Protein AF-A0A7G2D5G5-F1 (afdb_monomer)

Nearest PDB structures (foldseek):
  4v3g-assembly1_A  TM=3.294E-01  e=1.833E+00  Klebsiella oxytoca
  4rl9-assembly2_B  TM=2.249E-01  e=5.324E-01  Acinetobacter baumannii
  4v3h-assembly2_B  TM=3.187E-01  e=4.106E+00  Klebsiella oxytoca
  3aeh-assembly2_B  TM=2.238E-01  e=9.705E+00  Escherichia coli

Radius of gyration: 23.01 Å; Cα contacts (8 Å, |Δi|>4): 431; chains: 1; bounding box: 62×35×81 Å

pLDDT: mean 90.01, std 12.61, range [45.53, 98.5]

Mean predicted aligned error: 8.38 Å

Organism: NCBI:txid2016373

Sequence (210 aa):
MRKTAVAAAVAVLVVLAVWAVVNATLGGPSAEDVLDAIGGQSSFCWRAELTDNLTKEEIFACVNYNNGSAFWKVTSGNGTSLTRAFPGEDFYDLNWDLALHSKGVEWNVMNFASWVLKEGTAEGIEKVGRDEYEIRVVLRGTDSYAVGTLENGSRVEERHEIIAFLRVDGEGKLKGGHFTWRREMHYTDWSRDEVMEIRGSFEMLGPWNN

Secondary structure (DSSP, 8-state):
-HHHHHHHHHHHHHHHHHHHHHHHHS-PPPHHHHHHHHHT-SEEEEEEEEE-SS-EEEEEEEEETTTTEEEEEEEETTEEEEEEE-TTSTTHHHHHHHHHH--STTT-HHHHHHHHHHHSEEEEEEE-SSSEEEEEEEEEEEEEEEEE-SSSEEEEEEEEEEEEEEEEETT--EEEEEEEEEEEEEETTTTEEEEEEEEEEEEEEE----

Foldseek 3Di:
DVVVVVVVVVVVVVVVVVVVVVVVVPDFDDLVLLLVLLVPDQKFWKWKWKDKPPWIKIKTKIAGNVQLWIWIWIDIDPDIDIDIAHPPDPCNVVLSCLLVAPLDVNNHVSNVSNVQSVQWDFPDWADPDPFKIKTWTKHWDWDWDKDDDPVDIWIKIKIKIKIKIFIAGRSSHTAKTKMKIWIWIQTDVVRDIDIMIMIMIMGIPTGDDD

Solvent-accessible surface area (backbone atoms only — not comparable to full-atom values): 11014 Å² total; per-residue (Å²): 117,72,70,61,55,53,52,52,54,51,50,51,51,51,52,52,52,50,49,53,51,51,57,68,65,63,63,72,53,49,75,62,42,27,47,53,39,53,73,70,60,53,39,33,25,36,39,36,43,40,36,45,95,86,51,54,38,40,36,41,36,37,41,29,66,86,76,58,32,37,40,37,38,42,36,41,89,97,46,74,50,80,51,57,12,46,85,93,45,85,62,21,70,62,45,41,47,37,52,74,68,32,65,43,63,90,56,20,52,63,45,23,53,45,48,43,65,71,74,22,47,76,79,48,75,45,79,77,51,99,58,30,32,35,36,35,28,43,30,75,51,74,50,76,52,75,47,73,49,95,92,63,46,28,47,32,45,33,41,35,40,35,46,37,37,42,28,20,32,70,72,13,41,74,46,30,34,38,36,40,40,38,37,40,35,39,27,66,71,70,73,42,78,48,77,47,51,39,39,38,36,38,38,52,75,46,67,58,86,127

Structure (mmCIF, N/CA/C/O backbone):
data_AF-A0A7G2D5G5-F1
#
_entry.id   AF-A0A7G2D5G5-F1
#
loop_
_atom_site.group_PDB
_atom_site.id
_atom_site.type_symbol
_atom_site.label_atom_id
_atom_site.label_alt_id
_atom_site.label_comp_id
_atom_site.label_asym_id
_atom_site.label_entity_id
_atom_site.label_seq_id
_atom_site.pdbx_PDB_ins_code
_atom_site.Cartn_x
_atom_site.Cartn_y
_atom_site.Cartn_z
_atom_site.occupancy
_atom_site.B_iso_or_equiv
_atom_site.auth_seq_id
_atom_site.auth_comp_id
_atom_site.auth_asym_id
_atom_site.auth_atom_id
_atom_site.pdbx_PDB_model_num
ATOM 1 N N . MET A 1 1 ? -33.644 0.053 56.694 1.00 56.25 1 MET A N 1
ATOM 2 C CA . MET A 1 1 ? -33.089 1.034 55.732 1.00 56.25 1 MET A CA 1
ATOM 3 C C . MET A 1 1 ? -31.641 0.759 55.299 1.00 56.25 1 MET A C 1
ATOM 5 O O . MET A 1 1 ? -31.343 0.984 54.140 1.00 56.25 1 MET A O 1
ATOM 9 N N . ARG A 1 2 ? -30.737 0.223 56.141 1.00 55.50 2 ARG A N 1
ATOM 10 C CA . ARG A 1 2 ? -29.347 -0.089 55.715 1.00 55.50 2 ARG A CA 1
ATOM 11 C C . ARG A 1 2 ? -29.216 -1.198 54.654 1.00 55.50 2 ARG A C 1
ATOM 13 O O . ARG A 1 2 ? -28.395 -1.074 53.759 1.00 55.50 2 ARG A O 1
ATOM 20 N N . LYS A 1 3 ? -30.024 -2.263 54.724 1.00 55.62 3 LYS A N 1
ATOM 21 C CA . LYS A 1 3 ? -29.917 -3.418 53.805 1.00 55.62 3 LYS A CA 1
ATOM 22 C C . LYS A 1 3 ? -30.336 -3.099 52.360 1.00 55.62 3 LYS A C 1
ATOM 24 O O . LYS A 1 3 ? -29.758 -3.641 51.429 1.00 55.62 3 LYS A O 1
ATOM 29 N N . THR A 1 4 ? -31.294 -2.190 52.176 1.00 55.25 4 THR A N 1
ATOM 30 C CA . THR A 1 4 ? -31.776 -1.759 50.852 1.00 55.25 4 THR A CA 1
ATOM 31 C C . THR A 1 4 ? -30.778 -0.845 50.140 1.00 55.25 4 THR A C 1
ATOM 33 O O . THR A 1 4 ? -30.593 -0.971 48.936 1.00 55.25 4 THR A O 1
ATOM 36 N N . ALA A 1 5 ? -30.075 0.018 50.881 1.00 59.00 5 ALA A N 1
ATOM 37 C CA . ALA A 1 5 ? -29.029 0.877 50.324 1.00 59.00 5 ALA A CA 1
ATOM 38 C C . ALA A 1 5 ? -27.804 0.076 49.841 1.00 59.00 5 ALA A C 1
ATOM 40 O O . ALA A 1 5 ? -27.250 0.373 48.787 1.00 59.00 5 ALA A O 1
ATOM 41 N N . VAL A 1 6 ? -27.418 -0.975 50.575 1.00 64.00 6 VAL A N 1
ATOM 42 C CA . VAL A 1 6 ? -26.308 -1.862 50.182 1.00 64.00 6 VAL A CA 1
ATOM 43 C C . VAL A 1 6 ? -26.660 -2.656 48.921 1.00 64.00 6 VAL A C 1
ATOM 45 O O . VAL A 1 6 ? -25.843 -2.742 48.013 1.00 64.00 6 VAL A O 1
ATOM 48 N N . ALA A 1 7 ? -27.889 -3.171 48.817 1.00 64.38 7 ALA A N 1
ATOM 49 C CA . ALA A 1 7 ? -28.340 -3.883 47.621 1.00 64.38 7 ALA A CA 1
ATOM 50 C C . ALA A 1 7 ? -28.355 -2.984 46.369 1.00 64.38 7 ALA A C 1
ATOM 52 O O . ALA A 1 7 ? -27.926 -3.414 45.301 1.00 64.38 7 ALA A O 1
ATOM 53 N N . ALA A 1 8 ? -28.783 -1.724 46.507 1.00 64.94 8 ALA A N 1
ATOM 54 C CA . ALA A 1 8 ? -28.781 -0.762 45.406 1.00 64.94 8 ALA A CA 1
ATOM 55 C C . ALA A 1 8 ? -27.355 -0.399 44.952 1.00 64.94 8 ALA A C 1
ATOM 57 O O . ALA A 1 8 ? -27.085 -0.355 43.756 1.00 64.94 8 ALA A O 1
ATOM 58 N N . ALA A 1 9 ? -26.424 -0.203 45.891 1.00 65.50 9 ALA A N 1
ATOM 59 C CA . ALA A 1 9 ? -25.026 0.087 45.568 1.00 65.50 9 ALA A CA 1
ATOM 60 C C . ALA A 1 9 ? -24.332 -1.087 44.856 1.00 65.50 9 ALA A C 1
ATOM 62 O O . ALA A 1 9 ? -23.595 -0.875 43.896 1.00 65.50 9 ALA A O 1
ATOM 63 N N . VAL A 1 10 ? -24.605 -2.325 45.285 1.00 69.94 10 VAL A N 1
ATOM 64 C CA . VAL A 1 10 ? -24.086 -3.535 44.628 1.00 69.94 10 VAL A CA 1
ATOM 65 C C . VAL A 1 10 ? -24.670 -3.686 43.224 1.00 69.94 10 VAL A C 1
ATOM 67 O O . VAL A 1 10 ? -23.924 -3.970 42.294 1.00 69.94 10 VAL A O 1
ATOM 70 N N . ALA A 1 11 ? -25.968 -3.431 43.037 1.00 70.12 11 ALA A N 1
ATOM 71 C CA . AL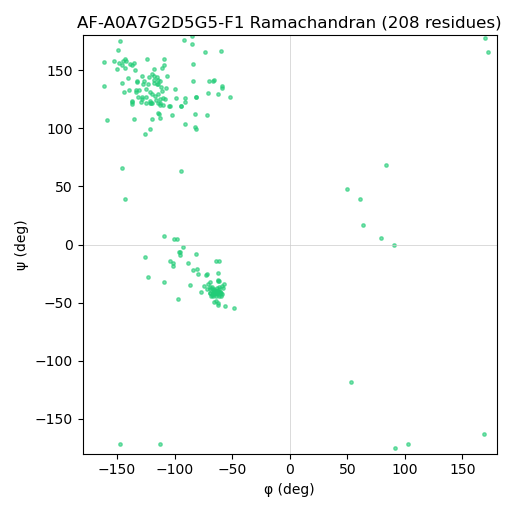A A 1 11 ? -26.590 -3.476 41.715 1.00 70.12 11 ALA A CA 1
ATOM 72 C C . ALA A 1 11 ? -25.978 -2.445 40.752 1.00 70.12 11 ALA A C 1
ATOM 74 O O . ALA A 1 11 ? -25.675 -2.785 39.613 1.00 70.12 11 ALA A O 1
ATOM 75 N N . VAL A 1 12 ? -25.721 -1.215 41.213 1.00 72.62 12 VAL A N 1
ATOM 76 C CA . VAL A 1 12 ? -25.055 -0.179 40.403 1.00 72.62 12 VAL A CA 1
ATOM 77 C C . VAL A 1 12 ? -23.626 -0.587 40.040 1.00 72.62 12 VAL A C 1
ATOM 79 O O . VAL A 1 12 ? -23.229 -0.438 38.889 1.00 72.62 12 VAL A O 1
ATOM 82 N N . LEU A 1 13 ? -22.865 -1.158 40.978 1.00 73.06 13 LEU A N 1
ATOM 83 C CA . LEU A 1 13 ? -21.512 -1.661 40.717 1.00 73.06 13 LEU A CA 1
ATOM 84 C C . LEU A 1 13 ? -21.494 -2.815 39.712 1.00 73.06 13 LEU A C 1
ATOM 86 O O . LEU A 1 13 ? -20.638 -2.836 38.835 1.00 73.06 13 LEU A O 1
ATOM 90 N N . VAL A 1 14 ? -22.447 -3.744 39.805 1.00 73.88 14 VAL A N 1
ATOM 91 C CA . VAL A 1 14 ? -22.582 -4.848 38.845 1.00 73.88 14 VAL A CA 1
ATOM 92 C C . VAL A 1 14 ? -22.971 -4.314 37.472 1.00 73.88 14 VAL A C 1
ATOM 94 O O . VAL A 1 14 ? -22.376 -4.725 36.485 1.00 73.88 14 VAL A O 1
ATOM 97 N N . VAL A 1 15 ? -23.901 -3.359 37.389 1.00 74.38 15 VAL A N 1
ATOM 98 C CA . VAL A 1 15 ? -24.268 -2.726 36.114 1.00 74.38 15 VAL A CA 1
ATOM 99 C C . VAL A 1 15 ? -23.070 -2.003 35.505 1.00 74.38 15 VAL A C 1
ATOM 101 O O . VAL A 1 15 ? -22.813 -2.188 34.325 1.00 74.38 15 VAL A O 1
ATOM 104 N N . LEU A 1 16 ? -22.296 -1.249 36.289 1.00 65.62 16 LEU A N 1
ATOM 105 C CA . LEU A 1 16 ? -21.093 -0.559 35.808 1.00 65.62 16 LEU A CA 1
ATOM 106 C C . LEU A 1 16 ? -19.989 -1.534 35.382 1.00 65.62 16 LEU A C 1
ATOM 108 O O . LEU A 1 16 ? -19.342 -1.305 34.364 1.00 65.62 16 LEU A O 1
ATOM 112 N N . ALA A 1 17 ? -19.793 -2.629 36.117 1.00 65.38 17 ALA A N 1
ATOM 113 C CA . ALA A 1 17 ? -18.829 -3.666 35.765 1.00 65.38 17 ALA A CA 1
ATOM 114 C C . ALA A 1 17 ? -19.246 -4.410 34.490 1.00 65.38 17 ALA A C 1
ATOM 116 O O . ALA A 1 17 ? -18.421 -4.612 33.606 1.00 65.38 17 ALA A O 1
ATOM 117 N N . VAL A 1 18 ? -20.529 -4.755 34.350 1.00 65.56 18 VAL A N 1
ATOM 118 C CA . VAL A 1 18 ? -21.075 -5.354 33.126 1.00 65.56 18 VAL A CA 1
ATOM 119 C C . VAL A 1 18 ? -20.978 -4.368 31.967 1.00 65.56 18 VAL A C 1
ATOM 121 O O . VAL A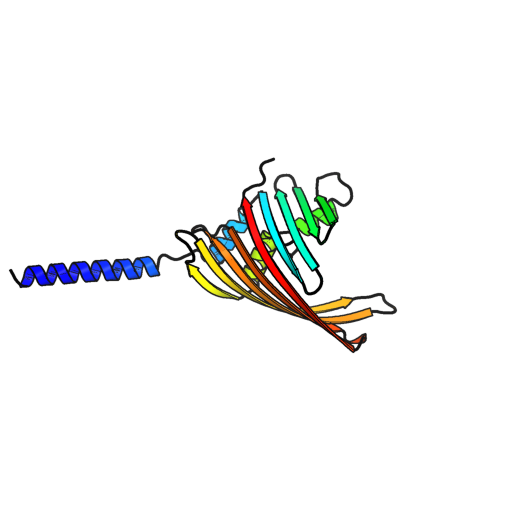 1 18 ? -20.584 -4.774 30.887 1.00 65.56 18 VAL A O 1
ATOM 124 N N . TRP A 1 19 ? -21.245 -3.077 32.170 1.00 53.78 19 TRP A N 1
ATOM 125 C CA . TRP A 1 19 ? -21.103 -2.062 31.123 1.00 53.78 19 TRP A CA 1
ATOM 126 C C . TRP A 1 19 ? -19.644 -1.892 30.691 1.00 53.78 19 TRP A C 1
ATOM 128 O O . TRP A 1 19 ? -19.372 -1.835 29.501 1.00 53.78 19 TRP A O 1
ATOM 138 N N . ALA A 1 20 ? -18.696 -1.886 31.630 1.00 54.38 20 ALA A N 1
ATOM 139 C CA . ALA A 1 20 ? -17.267 -1.828 31.328 1.00 54.38 20 ALA A CA 1
ATOM 140 C C . ALA A 1 20 ? -16.772 -3.084 30.592 1.00 54.38 20 ALA A C 1
ATOM 142 O O . ALA A 1 20 ? -16.005 -2.965 29.642 1.00 54.38 20 ALA A O 1
ATOM 143 N N . VAL A 1 21 ? -17.245 -4.273 30.984 1.00 51.59 21 VAL A N 1
ATOM 144 C CA . VAL A 1 21 ? -16.928 -5.538 30.301 1.00 51.59 21 VAL A CA 1
ATOM 145 C C . VAL A 1 21 ? -17.563 -5.577 28.912 1.00 51.59 21 VAL A C 1
ATOM 147 O O . VAL A 1 21 ? -16.873 -5.893 27.954 1.00 51.59 21 VAL A O 1
ATOM 150 N N . VAL A 1 22 ? -18.828 -5.172 28.774 1.00 49.75 22 VAL A N 1
ATOM 151 C CA . VAL A 1 22 ? -19.543 -5.105 27.490 1.00 49.75 22 VAL A CA 1
ATOM 152 C C . VAL A 1 22 ? -18.884 -4.100 26.543 1.00 49.75 22 VAL A C 1
ATOM 154 O O . VAL A 1 22 ? -18.719 -4.404 25.369 1.00 49.75 22 VAL A O 1
ATOM 157 N N . ASN A 1 23 ? -18.428 -2.950 27.046 1.00 48.38 23 ASN A N 1
ATOM 158 C CA . ASN A 1 23 ? -17.705 -1.943 26.265 1.00 48.38 23 ASN A CA 1
ATOM 159 C C . ASN A 1 23 ? -16.272 -2.390 25.904 1.00 48.38 23 ASN A C 1
ATOM 161 O O . ASN A 1 23 ? -15.731 -1.947 24.899 1.00 48.38 23 ASN A O 1
ATOM 165 N N . ALA A 1 24 ? -15.668 -3.287 26.692 1.00 46.41 24 ALA A N 1
ATOM 166 C CA . ALA A 1 24 ? -14.397 -3.934 26.361 1.00 46.41 24 ALA A CA 1
ATOM 167 C C . ALA A 1 24 ? -14.561 -5.102 25.364 1.00 46.41 24 ALA A C 1
ATOM 169 O O . ALA A 1 24 ? -13.622 -5.414 24.639 1.00 46.41 24 ALA A O 1
ATOM 170 N N . THR A 1 25 ? -15.741 -5.731 25.301 1.00 45.53 25 THR A N 1
ATOM 171 C CA . THR A 1 25 ? -16.074 -6.805 24.340 1.00 45.53 25 THR A CA 1
ATOM 172 C C . THR A 1 25 ? -16.792 -6.326 23.069 1.00 45.53 25 THR A C 1
ATOM 174 O O . THR A 1 25 ? -16.945 -7.106 22.137 1.00 45.53 25 THR A O 1
ATOM 177 N N . LEU A 1 26 ? -17.223 -5.062 23.011 1.00 52.72 26 LEU A N 1
ATOM 178 C CA . LEU A 1 26 ? -17.631 -4.342 21.796 1.00 52.72 26 LEU A CA 1
ATOM 179 C C . LEU A 1 26 ? -16.401 -3.559 21.290 1.00 52.72 26 LEU A C 1
ATOM 181 O O . LEU A 1 26 ? -16.317 -2.342 21.420 1.00 52.72 26 LEU A O 1
ATOM 185 N N . GLY A 1 27 ? -15.315 -4.222 20.895 1.00 62.94 27 GLY A N 1
ATOM 186 C CA . GLY A 1 27 ? -15.301 -5.109 19.734 1.00 62.94 27 GLY A CA 1
ATOM 187 C C . GLY A 1 27 ? -15.083 -4.240 18.498 1.00 62.94 27 GLY A C 1
ATOM 188 O O . GLY A 1 27 ? -16.021 -3.997 17.750 1.00 62.94 27 GLY A O 1
ATOM 189 N N . GLY A 1 28 ? -13.884 -3.657 18.370 1.00 76.50 28 GLY A N 1
ATOM 190 C CA . GLY A 1 28 ? -13.495 -2.970 17.135 1.00 76.50 28 GLY A CA 1
ATOM 191 C C . GLY A 1 28 ? -13.521 -3.930 15.939 1.00 76.50 28 GLY A C 1
ATOM 192 O O . GLY A 1 28 ? -13.587 -5.144 16.151 1.00 76.50 28 GLY A O 1
ATOM 193 N N . PRO A 1 29 ? -13.469 -3.410 14.704 1.00 90.62 29 PRO A N 1
ATOM 194 C CA . PRO A 1 29 ? -13.500 -4.241 13.505 1.00 90.62 29 PRO A CA 1
ATOM 195 C C . PRO A 1 29 ? -12.331 -5.226 13.513 1.00 90.62 29 PRO A C 1
ATOM 197 O O . PRO A 1 29 ? -11.197 -4.856 13.817 1.00 90.62 29 PRO A O 1
ATOM 200 N N . SER A 1 30 ? -12.601 -6.482 13.182 1.00 91.38 30 SER A N 1
ATOM 201 C CA . SER A 1 30 ? -11.571 -7.492 12.962 1.00 91.38 30 SER A CA 1
ATOM 202 C C . SER A 1 30 ? -10.844 -7.258 11.634 1.00 91.38 30 SER A C 1
ATOM 204 O O . SER A 1 30 ? -11.311 -6.520 10.769 1.00 91.38 30 SER A O 1
ATOM 206 N N . ALA A 1 31 ? -9.700 -7.920 11.439 1.00 93.06 31 ALA A N 1
ATOM 207 C CA . ALA A 1 31 ? -9.009 -7.912 10.147 1.00 93.06 31 ALA A CA 1
ATOM 208 C C . ALA A 1 31 ? -9.906 -8.422 9.001 1.00 93.06 31 ALA A C 1
ATOM 210 O O . ALA A 1 31 ? -9.811 -7.911 7.888 1.00 93.06 31 ALA A O 1
ATOM 211 N N . GLU A 1 32 ? -10.794 -9.381 9.284 1.00 94.25 32 GLU A N 1
ATOM 212 C CA . GLU A 1 32 ? -11.729 -9.927 8.296 1.00 94.25 32 GLU A CA 1
ATOM 213 C C . GLU A 1 32 ? -12.797 -8.899 7.906 1.00 94.25 32 GLU A C 1
ATOM 215 O O . GLU A 1 32 ? -13.042 -8.709 6.721 1.00 94.25 32 GLU A O 1
ATOM 220 N N . ASP A 1 33 ? -13.338 -8.147 8.874 1.00 95.19 33 ASP A N 1
ATOM 221 C CA . ASP A 1 33 ? -14.296 -7.066 8.589 1.00 95.19 33 ASP A CA 1
ATOM 222 C C . ASP A 1 33 ? -13.682 -6.016 7.646 1.00 95.19 33 ASP A C 1
ATOM 224 O O . ASP A 1 33 ? -14.343 -5.503 6.742 1.00 95.19 33 ASP A O 1
ATOM 228 N N . VAL A 1 34 ? -12.385 -5.725 7.810 1.00 96.38 34 VAL A N 1
ATOM 229 C CA . VAL A 1 34 ? -11.650 -4.818 6.916 1.00 96.38 34 VAL A CA 1
ATOM 230 C C . VAL A 1 34 ? -11.462 -5.425 5.526 1.00 96.38 34 VAL A C 1
ATOM 232 O O . VAL A 1 34 ? -11.627 -4.726 4.526 1.00 96.38 34 VAL A O 1
ATOM 235 N N . LEU A 1 35 ? -11.130 -6.715 5.432 1.00 97.31 35 LEU A N 1
ATOM 236 C CA . LEU A 1 35 ? -10.987 -7.411 4.150 1.00 97.31 35 LEU A CA 1
ATOM 237 C C . LEU A 1 35 ? -12.311 -7.463 3.375 1.00 97.31 35 LEU A C 1
ATOM 239 O O . LEU A 1 35 ? -12.313 -7.200 2.169 1.00 97.31 35 LEU A O 1
ATOM 243 N N . ASP A 1 36 ? -13.422 -7.717 4.062 1.00 97.38 36 ASP A N 1
ATOM 244 C CA . ASP A 1 36 ? -14.767 -7.682 3.488 1.00 97.38 36 ASP A CA 1
ATOM 245 C C . ASP A 1 36 ? -15.136 -6.268 3.018 1.00 97.38 36 ASP A C 1
ATOM 247 O O . ASP A 1 36 ? -15.612 -6.080 1.893 1.00 97.38 36 ASP A O 1
ATOM 251 N N . ALA A 1 37 ? -14.850 -5.247 3.835 1.00 96.31 37 ALA A N 1
ATOM 252 C CA . ALA A 1 37 ? -15.086 -3.852 3.475 1.00 96.31 37 ALA A CA 1
ATOM 253 C C . ALA A 1 37 ? -14.273 -3.416 2.245 1.00 96.31 37 ALA A C 1
ATOM 255 O O . ALA A 1 37 ? -14.797 -2.672 1.411 1.00 96.31 37 ALA A O 1
ATOM 256 N N . ILE A 1 38 ? -13.025 -3.888 2.110 1.00 96.38 38 ILE A N 1
ATOM 257 C CA . ILE A 1 38 ? -12.185 -3.692 0.918 1.00 96.38 38 ILE A CA 1
ATOM 258 C C . ILE A 1 38 ? -12.815 -4.384 -0.297 1.00 96.38 38 ILE A C 1
ATOM 260 O O . ILE A 1 38 ? -12.964 -3.755 -1.346 1.00 96.38 38 ILE A O 1
ATOM 264 N N . GLY A 1 39 ? -13.220 -5.650 -0.157 1.00 93.81 39 GLY A N 1
ATOM 265 C CA . GLY A 1 39 ? -13.833 -6.434 -1.235 1.00 93.81 39 GLY A CA 1
ATOM 266 C C . GLY A 1 39 ? -15.158 -5.857 -1.748 1.00 93.81 39 GLY A C 1
ATOM 267 O O . GLY A 1 39 ? -15.517 -6.073 -2.904 1.00 93.81 39 GLY A O 1
ATOM 268 N N . GLY A 1 40 ? -15.865 -5.087 -0.917 1.00 92.56 40 GLY A N 1
ATOM 269 C CA . GLY A 1 40 ? -17.096 -4.388 -1.289 1.00 92.56 40 GLY A CA 1
ATOM 270 C C . GLY A 1 40 ? -16.908 -3.056 -2.032 1.00 92.56 40 GLY A C 1
ATOM 271 O O . GLY A 1 40 ? -17.901 -2.484 -2.488 1.00 92.56 40 GLY A O 1
ATOM 272 N N . GLN A 1 41 ? -15.686 -2.522 -2.158 1.00 92.88 41 GLN A N 1
ATOM 273 C CA . GLN A 1 41 ? -15.452 -1.241 -2.838 1.00 92.88 41 GLN A CA 1
ATOM 274 C C . GLN A 1 41 ? -15.404 -1.405 -4.358 1.00 92.88 41 GLN A C 1
ATOM 276 O O . GLN A 1 41 ? -14.591 -2.153 -4.893 1.00 92.88 41 GLN A O 1
ATOM 281 N N . SER A 1 42 ? -16.208 -0.620 -5.077 1.00 94.31 42 SER A N 1
ATOM 282 C CA . SER A 1 42 ? -16.171 -0.575 -6.545 1.00 94.31 42 SER A CA 1
ATOM 283 C C . SER A 1 42 ? -15.425 0.641 -7.107 1.00 94.31 42 SER A C 1
ATOM 285 O O . SER A 1 42 ? -15.089 0.666 -8.289 1.00 94.31 42 SER A O 1
ATOM 287 N N . SER A 1 43 ? -15.237 1.686 -6.297 1.00 96.38 43 SER A N 1
ATOM 288 C CA . SER A 1 43 ? -14.638 2.956 -6.711 1.00 96.38 43 SER A CA 1
ATOM 289 C C . SER A 1 43 ? -14.156 3.753 -5.502 1.00 96.38 43 SER A C 1
ATOM 291 O O . SER A 1 43 ? -14.884 3.862 -4.516 1.00 96.38 43 SER A O 1
ATOM 293 N N . PHE A 1 44 ? -12.959 4.333 -5.577 1.00 97.38 44 PHE A N 1
ATOM 294 C CA . PHE A 1 44 ? -12.390 5.154 -4.508 1.00 97.38 44 PHE A CA 1
ATOM 295 C C . PHE A 1 44 ? -11.249 6.045 -5.007 1.00 97.38 44 PHE A C 1
ATOM 297 O O . PHE A 1 44 ? -10.589 5.743 -6.000 1.00 97.38 44 PHE A O 1
ATOM 304 N N . CYS A 1 45 ? -10.995 7.124 -4.272 1.00 98.19 45 CYS A N 1
ATOM 305 C CA . CYS A 1 45 ? -9.804 7.955 -4.385 1.00 98.19 45 CYS A CA 1
ATOM 306 C C . CYS A 1 45 ? -9.013 7.936 -3.076 1.00 98.19 45 CYS A C 1
ATOM 308 O O . CYS A 1 45 ? -9.585 7.827 -1.987 1.00 98.19 45 CYS A O 1
ATOM 310 N N . TRP A 1 46 ? -7.702 8.110 -3.174 1.00 98.31 46 TRP A N 1
ATOM 311 C CA . TRP A 1 46 ? -6.811 8.247 -2.032 1.00 98.31 46 TRP A CA 1
ATOM 312 C C . TRP A 1 46 ? -5.706 9.258 -2.313 1.00 98.31 46 TRP A C 1
ATOM 314 O O . TRP A 1 46 ? -5.388 9.585 -3.460 1.00 98.31 46 TRP A O 1
ATOM 324 N N . ARG A 1 47 ? -5.115 9.750 -1.230 1.00 98.38 47 ARG A N 1
ATOM 325 C CA . ARG A 1 47 ? -3.843 10.463 -1.248 1.00 98.38 47 ARG A CA 1
ATOM 326 C C . ARG A 1 47 ? -2.819 9.644 -0.482 1.00 98.38 47 ARG A C 1
ATOM 328 O O . ARG A 1 47 ? -3.162 9.047 0.535 1.00 98.38 47 ARG A O 1
ATOM 335 N N . ALA A 1 48 ? -1.576 9.652 -0.939 1.00 98.25 48 ALA A N 1
ATOM 336 C CA . ALA A 1 48 ? -0.456 9.089 -0.208 1.00 98.25 48 ALA A CA 1
ATOM 337 C C . ALA A 1 48 ? 0.742 10.036 -0.214 1.00 98.25 48 ALA A C 1
ATOM 339 O O . ALA A 1 48 ? 0.942 10.801 -1.155 1.00 98.25 48 ALA A O 1
ATOM 340 N N . GLU A 1 49 ? 1.535 9.970 0.845 1.00 98.06 49 GLU A N 1
ATOM 341 C CA . GLU A 1 49 ? 2.855 10.584 0.913 1.00 98.06 49 GLU A CA 1
ATOM 342 C C . GLU A 1 49 ? 3.866 9.477 1.149 1.00 98.06 49 GLU A C 1
ATOM 344 O O . GLU A 1 49 ? 3.753 8.761 2.144 1.00 98.06 49 GLU A O 1
ATOM 349 N N . LEU A 1 50 ? 4.833 9.346 0.247 1.00 96.69 50 LEU A N 1
ATOM 350 C CA . LEU A 1 50 ? 5.920 8.382 0.341 1.00 96.69 50 LEU A CA 1
ATOM 351 C C . LEU A 1 50 ? 7.240 9.124 0.503 1.00 96.69 50 LEU A C 1
ATOM 353 O O . LEU A 1 50 ? 7.460 10.194 -0.063 1.00 96.69 50 LEU A O 1
ATOM 357 N N . THR A 1 51 ? 8.122 8.586 1.328 1.00 95.25 51 THR A N 1
ATOM 358 C CA . THR A 1 51 ? 9.471 9.103 1.523 1.00 95.25 51 THR A CA 1
ATOM 359 C C . THR A 1 51 ? 10.427 7.932 1.569 1.00 95.25 51 THR A C 1
ATOM 361 O O . THR A 1 51 ? 10.279 7.043 2.409 1.00 95.25 51 THR A O 1
ATOM 364 N N . ASP A 1 52 ? 11.407 7.947 0.680 1.00 89.56 52 ASP A N 1
ATOM 365 C CA . ASP A 1 52 ? 12.552 7.051 0.734 1.00 89.56 52 ASP A CA 1
ATOM 366 C C . ASP A 1 52 ? 13.834 7.846 1.031 1.00 89.56 52 ASP A C 1
ATOM 368 O O . ASP A 1 52 ? 13.801 9.033 1.370 1.00 89.56 52 ASP A O 1
ATOM 372 N N . ASN A 1 53 ? 14.988 7.186 0.942 1.00 78.62 53 ASN A N 1
ATOM 373 C CA . ASN A 1 53 ? 16.277 7.811 1.241 1.00 78.62 53 ASN A CA 1
ATOM 374 C C . ASN A 1 53 ? 16.653 8.962 0.284 1.00 78.62 53 ASN A C 1
ATOM 376 O O . ASN A 1 53 ? 17.599 9.696 0.573 1.00 78.62 53 ASN A O 1
ATOM 380 N N . LEU A 1 54 ? 15.975 9.105 -0.857 1.00 80.44 54 LEU A N 1
ATOM 381 C CA . LEU A 1 54 ? 16.368 9.999 -1.949 1.00 80.44 54 LEU A CA 1
ATOM 382 C C . LEU A 1 54 ? 15.278 11.006 -2.323 1.00 80.44 54 LEU A C 1
ATOM 384 O O . LEU A 1 54 ? 15.588 12.088 -2.824 1.00 80.44 54 LEU A O 1
ATOM 388 N N . THR A 1 55 ? 14.015 10.660 -2.110 1.00 86.69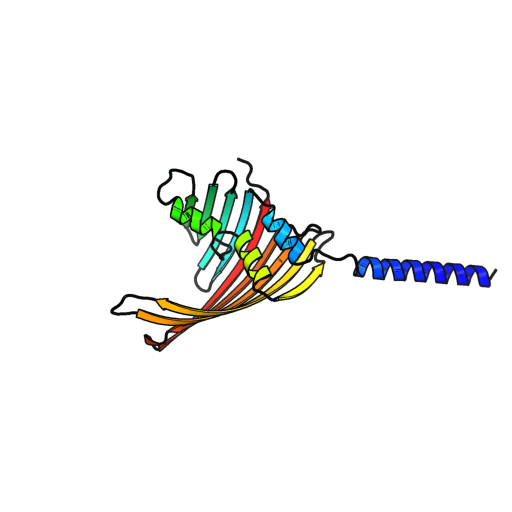 55 THR A N 1
ATOM 389 C CA . THR A 1 55 ? 12.866 11.349 -2.683 1.00 86.69 55 THR A CA 1
ATOM 390 C C . THR A 1 55 ? 11.694 11.405 -1.710 1.00 86.69 55 THR A C 1
ATOM 392 O O . THR A 1 55 ? 11.514 10.555 -0.837 1.00 86.69 55 THR A O 1
ATOM 395 N N . LYS A 1 56 ? 10.883 12.454 -1.873 1.00 92.50 56 LYS A N 1
ATOM 396 C CA . LYS A 1 56 ? 9.552 12.555 -1.281 1.00 92.50 56 LYS A CA 1
ATOM 397 C C . LYS A 1 56 ? 8.548 12.687 -2.414 1.00 92.50 56 LYS A C 1
ATOM 399 O O . LYS A 1 56 ? 8.706 13.562 -3.267 1.00 92.50 56 LYS A O 1
ATOM 404 N N . GLU A 1 57 ? 7.517 11.858 -2.373 1.00 95.12 57 GLU A N 1
ATOM 405 C CA . GLU A 1 57 ? 6.460 11.827 -3.372 1.00 95.12 57 GLU A CA 1
ATOM 406 C C . GLU A 1 57 ? 5.096 12.035 -2.722 1.00 95.12 57 GLU A C 1
ATOM 408 O O 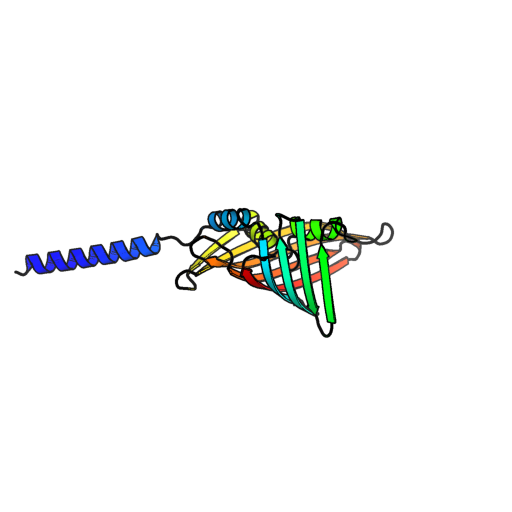. GLU A 1 57 ? 4.794 11.481 -1.665 1.00 95.12 57 GLU A O 1
ATOM 413 N N . GLU A 1 58 ? 4.261 12.831 -3.378 1.00 97.44 58 GLU A N 1
ATOM 414 C CA . GLU A 1 58 ? 2.847 12.979 -3.061 1.00 97.44 58 GLU A CA 1
ATOM 415 C C . GLU A 1 58 ? 2.030 12.396 -4.207 1.00 97.44 58 GLU A C 1
ATOM 417 O O . GLU A 1 58 ? 2.146 12.820 -5.360 1.00 97.44 58 GLU A O 1
ATOM 422 N N . ILE A 1 59 ? 1.189 11.422 -3.887 1.00 97.81 59 ILE A N 1
ATOM 423 C CA . ILE A 1 59 ? 0.335 10.727 -4.840 1.00 97.81 59 ILE A CA 1
ATOM 424 C C . ILE A 1 59 ? -1.106 11.115 -4.552 1.00 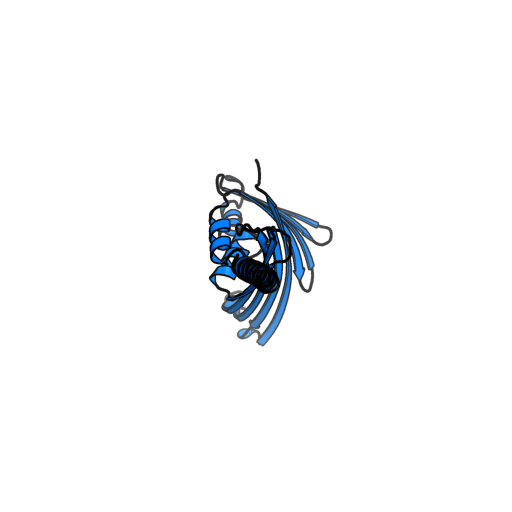97.81 59 ILE A C 1
ATOM 426 O O . ILE A 1 59 ? -1.568 11.053 -3.415 1.00 97.81 59 ILE A O 1
ATOM 430 N N . PHE A 1 60 ? -1.832 11.483 -5.596 1.00 98.19 60 PHE A N 1
ATOM 431 C CA . PHE A 1 60 ? -3.287 11.487 -5.607 1.00 98.19 60 PHE A CA 1
ATOM 432 C C . PHE A 1 60 ? -3.735 10.495 -6.665 1.00 98.19 60 PHE A C 1
ATOM 434 O O . PHE A 1 60 ? -3.298 10.592 -7.812 1.00 98.19 60 PHE A O 1
ATOM 441 N N . ALA A 1 61 ? -4.608 9.566 -6.306 1.00 97.88 61 ALA A N 1
ATOM 442 C CA . ALA A 1 61 ? -5.040 8.539 -7.231 1.00 97.88 61 ALA A CA 1
ATOM 443 C C . ALA A 1 61 ? -6.493 8.138 -7.013 1.00 97.88 61 ALA A C 1
ATOM 445 O O . ALA A 1 61 ? -7.042 8.295 -5.923 1.00 97.88 61 ALA A O 1
ATOM 446 N N . CYS A 1 62 ? -7.113 7.643 -8.078 1.00 97.94 62 CYS A N 1
ATOM 447 C CA . CYS A 1 62 ? -8.479 7.148 -8.080 1.00 97.94 62 CYS A CA 1
ATOM 448 C C . CYS A 1 62 ? -8.577 5.901 -8.953 1.00 97.94 62 CYS A C 1
ATOM 450 O O . CYS A 1 62 ? -7.944 5.829 -10.006 1.00 97.94 62 CYS A O 1
ATOM 452 N N . VAL A 1 63 ? -9.402 4.946 -8.535 1.00 97.50 63 VAL A N 1
ATOM 453 C CA . VAL A 1 63 ? -9.704 3.717 -9.275 1.00 97.50 63 VAL A CA 1
ATOM 454 C C . VAL A 1 63 ? -11.213 3.513 -9.278 1.00 97.50 63 VAL A C 1
ATOM 456 O O . VAL A 1 63 ? -11.885 3.762 -8.278 1.00 97.50 63 VAL A O 1
ATOM 459 N N . ASN A 1 64 ? -11.748 3.055 -10.404 1.00 97.25 64 ASN A N 1
ATOM 460 C CA . ASN A 1 64 ? -13.130 2.637 -10.561 1.00 97.25 64 ASN A CA 1
ATOM 461 C C . ASN A 1 64 ? -13.166 1.316 -11.339 1.00 97.25 64 ASN A C 1
ATOM 463 O O . ASN A 1 64 ? -12.908 1.263 -12.542 1.00 97.25 64 ASN A O 1
ATOM 467 N N . TYR A 1 65 ? -13.490 0.234 -10.635 1.00 95.31 65 TYR A N 1
ATOM 468 C CA . TYR A 1 65 ? -13.532 -1.110 -11.207 1.00 95.31 65 TYR A CA 1
ATOM 469 C C . TYR A 1 65 ? -14.730 -1.314 -12.140 1.00 95.31 65 TYR A C 1
ATOM 471 O O . TYR A 1 65 ? -14.643 -2.109 -13.070 1.00 95.31 65 TYR A O 1
ATOM 479 N N . ASN A 1 66 ? -15.828 -0.573 -11.948 1.00 94.69 66 ASN A N 1
ATOM 480 C CA . ASN A 1 66 ? -17.048 -0.747 -12.744 1.00 94.69 66 ASN A CA 1
ATOM 481 C C . ASN A 1 66 ? -16.855 -0.343 -14.208 1.00 94.69 66 ASN A C 1
ATOM 483 O O . ASN A 1 66 ? -17.441 -0.950 -15.100 1.00 94.69 66 ASN A O 1
ATOM 487 N N . ASN A 1 67 ? -16.061 0.699 -14.456 1.00 94.56 67 ASN A N 1
ATOM 488 C CA . ASN A 1 67 ? -15.750 1.177 -15.805 1.00 94.56 67 ASN A CA 1
ATOM 489 C C . ASN A 1 67 ? -14.299 0.886 -16.221 1.00 94.56 67 ASN A C 1
ATOM 491 O O . ASN A 1 67 ? -13.866 1.353 -17.273 1.00 94.56 67 ASN A O 1
ATOM 495 N N . GLY A 1 68 ? -13.563 0.131 -15.399 1.00 95.81 68 GLY A N 1
ATOM 496 C CA . GLY A 1 68 ? -12.190 -0.267 -15.668 1.00 95.81 68 GLY A CA 1
ATOM 497 C C . GLY A 1 68 ? -11.234 0.912 -15.811 1.00 95.81 68 GLY A C 1
ATOM 498 O O . GLY A 1 68 ? -10.409 0.882 -16.722 1.00 95.81 68 GLY A O 1
ATOM 499 N N . SER A 1 69 ? -11.393 1.964 -14.996 1.00 97.25 69 SER A N 1
ATOM 500 C CA . SER A 1 69 ? -10.584 3.180 -15.104 1.00 97.25 69 SER A CA 1
ATOM 501 C C . SER A 1 69 ? -9.781 3.507 -13.854 1.00 97.25 69 SER A C 1
ATOM 503 O O . SER A 1 69 ? -10.219 3.269 -12.728 1.00 97.25 69 SER A O 1
ATOM 505 N N . ALA A 1 70 ? -8.601 4.085 -14.053 1.00 97.50 70 ALA A N 1
ATOM 506 C CA . ALA A 1 70 ? -7.752 4.565 -12.977 1.00 97.50 70 ALA A CA 1
ATOM 507 C C . ALA A 1 70 ? -6.932 5.788 -13.393 1.00 97.50 70 ALA A C 1
ATOM 509 O O . ALA A 1 70 ? -6.654 6.021 -14.572 1.00 97.50 70 ALA A O 1
ATOM 510 N N . PHE A 1 71 ? -6.535 6.576 -12.403 1.00 96.50 71 PHE A N 1
ATOM 511 C CA . PHE A 1 71 ? -5.752 7.788 -12.577 1.00 96.50 71 PHE A CA 1
ATOM 512 C C . PHE A 1 71 ? -4.800 7.968 -11.401 1.00 96.50 71 PHE A C 1
ATOM 514 O O . PHE A 1 71 ? -5.207 7.805 -10.254 1.00 96.50 71 PHE A O 1
ATOM 521 N N . TRP A 1 72 ? -3.571 8.387 -11.692 1.00 97.69 72 TRP A N 1
ATOM 522 C CA . TRP A 1 72 ? -2.553 8.734 -10.710 1.00 97.69 72 TRP A CA 1
ATOM 523 C C . TRP A 1 72 ? -1.897 10.053 -11.091 1.00 97.69 72 TRP A C 1
ATOM 525 O O . TRP A 1 72 ? -1.428 10.250 -12.215 1.00 97.69 72 TRP A O 1
ATOM 535 N N . LYS A 1 73 ? -1.811 10.946 -10.117 1.00 97.56 73 LYS A N 1
ATOM 536 C CA . LYS A 1 73 ? -1.015 12.162 -10.158 1.00 97.56 73 LYS A CA 1
ATOM 537 C C . LYS A 1 73 ? 0.078 12.035 -9.113 1.00 97.56 73 LYS A C 1
ATOM 539 O O . LYS A 1 73 ? -0.217 12.058 -7.922 1.00 97.56 73 LYS A O 1
ATOM 544 N N . VAL A 1 74 ? 1.321 11.946 -9.568 1.00 96.38 74 VAL A N 1
ATOM 545 C CA . VAL A 1 74 ? 2.502 11.835 -8.706 1.00 96.38 74 VAL A CA 1
ATOM 546 C C . VAL A 1 74 ? 3.264 13.147 -8.761 1.00 96.38 74 VAL A C 1
ATOM 548 O O . VAL A 1 74 ? 3.607 13.629 -9.840 1.00 96.38 74 VAL A O 1
ATOM 551 N N . THR A 1 75 ? 3.509 13.750 -7.606 1.00 96.12 75 THR A N 1
ATOM 552 C CA . THR A 1 75 ? 4.285 14.983 -7.466 1.00 96.12 75 THR A CA 1
ATOM 553 C C . THR A 1 75 ? 5.552 14.667 -6.688 1.00 96.12 75 THR A C 1
ATOM 555 O O . THR A 1 75 ? 5.470 14.178 -5.568 1.00 96.12 75 THR A O 1
ATOM 558 N N . SER A 1 76 ? 6.715 14.931 -7.279 1.00 93.00 76 SER A N 1
ATOM 559 C CA . SER A 1 76 ? 8.022 14.653 -6.676 1.00 93.00 76 SER A CA 1
ATOM 560 C C . SER A 1 76 ? 9.006 15.756 -7.057 1.00 93.00 76 SER A C 1
ATOM 562 O O . SER A 1 76 ? 9.094 16.159 -8.223 1.00 93.00 76 SER A O 1
ATOM 564 N N . GLY A 1 77 ? 9.720 16.301 -6.069 1.00 87.00 77 GLY A N 1
ATOM 565 C CA . GLY A 1 77 ? 10.585 17.469 -6.257 1.00 87.00 77 GLY A CA 1
ATOM 566 C C . GLY A 1 77 ? 9.837 18.647 -6.901 1.00 87.00 77 GLY A C 1
ATOM 567 O O . GLY A 1 77 ? 8.870 19.154 -6.341 1.00 87.00 77 GLY A O 1
ATOM 568 N N . ASN A 1 78 ? 10.276 19.067 -8.093 1.00 84.38 78 ASN A N 1
ATOM 569 C CA . ASN A 1 78 ? 9.656 20.157 -8.864 1.00 84.38 78 ASN A CA 1
ATOM 570 C C . ASN A 1 78 ? 8.742 19.665 -10.005 1.00 84.38 78 ASN A C 1
ATOM 572 O O . ASN A 1 78 ? 8.295 20.471 -10.821 1.00 84.38 78 ASN A O 1
ATOM 576 N N . GLY A 1 79 ? 8.525 18.353 -10.120 1.00 91.06 79 GLY A N 1
ATOM 577 C CA . GLY A 1 79 ? 7.803 17.734 -11.226 1.00 91.06 79 GLY A CA 1
ATOM 578 C C . GLY A 1 79 ? 6.454 17.159 -10.810 1.00 91.06 79 GLY A C 1
ATOM 579 O O . GLY A 1 79 ? 6.263 16.706 -9.682 1.00 91.06 79 GLY A O 1
ATOM 580 N N . THR A 1 80 ? 5.525 17.125 -11.762 1.00 95.25 80 THR A N 1
ATOM 581 C CA . THR A 1 80 ? 4.278 16.368 -11.650 1.00 95.25 80 THR A CA 1
ATOM 582 C C . THR A 1 80 ? 4.169 15.433 -12.844 1.00 95.25 80 THR A C 1
ATOM 584 O O . THR A 1 80 ? 4.259 15.877 -13.988 1.00 95.25 80 THR A O 1
ATOM 587 N N . SER A 1 81 ? 3.954 14.151 -12.570 1.00 94.56 81 SER A N 1
ATOM 588 C CA . SER A 1 81 ? 3.653 13.121 -13.558 1.00 94.56 81 SER A CA 1
ATOM 589 C C . SER A 1 81 ? 2.183 12.721 -13.470 1.00 94.56 81 SER A C 1
ATOM 591 O O . SER A 1 81 ? 1.596 12.701 -12.385 1.00 94.56 81 SER A O 1
ATOM 593 N N . LEU A 1 82 ? 1.592 12.410 -14.623 1.00 95.38 82 LEU A N 1
ATOM 594 C CA . LEU A 1 82 ? 0.226 11.915 -14.744 1.00 95.38 82 LEU A CA 1
ATOM 595 C C . LEU A 1 82 ? 0.255 10.557 -15.438 1.00 95.38 82 LEU A C 1
ATOM 597 O O . LEU A 1 82 ? 0.712 10.454 -16.575 1.00 95.38 82 LEU A O 1
ATOM 601 N N . THR A 1 83 ? -0.270 9.543 -14.760 1.00 95.81 83 THR A N 1
ATOM 602 C CA . THR A 1 83 ? -0.486 8.201 -15.308 1.00 95.81 83 THR A CA 1
ATOM 603 C C . THR A 1 83 ? -1.975 7.904 -15.277 1.00 95.81 83 THR A C 1
ATOM 605 O O . THR A 1 83 ? -2.691 8.346 -14.378 1.00 95.81 83 THR A O 1
ATOM 608 N N . ARG A 1 84 ? -2.473 7.183 -16.276 1.00 95.94 84 ARG A N 1
ATOM 609 C CA . ARG A 1 84 ? -3.894 6.867 -16.388 1.00 95.94 84 ARG A CA 1
ATOM 610 C C . ARG A 1 84 ? -4.112 5.541 -17.094 1.00 95.94 84 ARG A C 1
ATOM 612 O O . ARG A 1 84 ? -3.313 5.138 -17.935 1.00 95.94 84 ARG A O 1
ATOM 619 N N . ALA A 1 85 ? -5.203 4.890 -16.734 1.00 97.06 85 ALA A N 1
ATOM 620 C CA . ALA A 1 85 ? -5.736 3.729 -17.411 1.00 97.06 85 ALA A CA 1
ATOM 621 C C . ALA A 1 85 ? -7.192 4.044 -17.741 1.00 97.06 85 ALA A C 1
ATOM 623 O O . ALA A 1 85 ? -8.060 3.876 -16.892 1.00 97.06 85 ALA A O 1
ATOM 624 N N . PHE A 1 86 ? -7.469 4.535 -18.948 1.00 96.31 86 PHE A N 1
ATOM 625 C CA . PHE A 1 86 ? -8.832 4.580 -19.476 1.00 96.31 86 PHE A CA 1
ATOM 626 C C . PHE A 1 86 ? -8.942 3.645 -20.682 1.00 96.31 86 PHE A C 1
ATOM 628 O O . PHE A 1 86 ? -8.020 3.618 -21.503 1.00 96.31 86 PHE A O 1
ATOM 635 N N . PRO A 1 87 ? -10.040 2.877 -20.812 1.00 96.38 87 PRO A N 1
ATOM 636 C CA . PRO A 1 87 ? -10.213 1.969 -21.938 1.00 96.38 87 PRO A CA 1
ATOM 637 C C . PRO A 1 87 ? -10.001 2.672 -23.286 1.00 96.38 87 PRO A C 1
ATOM 639 O O . PRO A 1 87 ? -10.627 3.694 -23.570 1.00 96.38 87 PRO A O 1
ATOM 642 N N . GLY A 1 88 ? -9.123 2.106 -24.118 1.00 94.31 88 GLY A N 1
ATOM 643 C CA . GLY A 1 88 ? -8.770 2.646 -25.435 1.00 94.31 88 GLY A CA 1
ATOM 644 C C . GLY A 1 88 ? -7.579 3.611 -25.456 1.00 94.31 88 GLY A C 1
ATOM 645 O O . GLY A 1 88 ? -7.223 4.079 -26.535 1.00 94.31 88 GLY A O 1
ATOM 646 N N . GLU A 1 89 ? -6.954 3.904 -24.313 1.00 94.44 89 GLU A N 1
ATOM 647 C CA . GLU A 1 89 ? -5.704 4.669 -24.262 1.00 94.44 89 GLU A CA 1
ATOM 648 C C . GLU A 1 89 ? -4.462 3.793 -24.478 1.00 94.44 89 GLU A C 1
ATOM 650 O O . GLU A 1 89 ? -4.449 2.593 -24.186 1.00 94.44 89 GLU A O 1
ATOM 655 N N . ASP A 1 90 ? -3.384 4.422 -24.949 1.00 91.81 90 ASP A N 1
ATOM 656 C CA . ASP A 1 90 ? -2.071 3.787 -25.025 1.00 91.81 90 ASP A CA 1
ATOM 657 C C . ASP A 1 90 ? -1.625 3.330 -23.626 1.00 91.81 90 ASP A C 1
ATOM 659 O O . ASP A 1 90 ? -1.761 4.064 -22.646 1.00 91.81 90 ASP A O 1
ATOM 663 N N . PHE A 1 91 ? -1.071 2.116 -23.539 1.00 91.88 91 PHE A N 1
ATOM 664 C CA . PHE A 1 91 ? -0.641 1.472 -22.287 1.00 91.88 91 PHE A CA 1
ATOM 665 C C . PHE A 1 91 ? -1.762 1.164 -21.278 1.00 91.88 91 PHE A C 1
ATOM 667 O O . PHE A 1 91 ? -1.458 0.869 -20.121 1.00 91.88 91 PHE A O 1
ATOM 674 N N . TYR A 1 92 ? -3.035 1.168 -21.705 1.00 96.50 92 TYR A N 1
ATOM 675 C CA . TYR A 1 92 ? -4.174 0.803 -20.854 1.00 96.50 92 TYR A CA 1
ATOM 676 C C . TYR A 1 92 ? -3.945 -0.507 -20.093 1.00 96.50 92 TYR A C 1
ATOM 678 O O . TYR A 1 92 ? -4.009 -0.500 -18.869 1.00 96.50 92 TYR A O 1
ATOM 686 N N . ASP A 1 93 ? -3.624 -1.596 -20.798 1.00 96.44 93 ASP A N 1
ATOM 687 C CA . ASP A 1 93 ? -3.496 -2.924 -20.185 1.00 96.44 93 ASP A CA 1
ATOM 688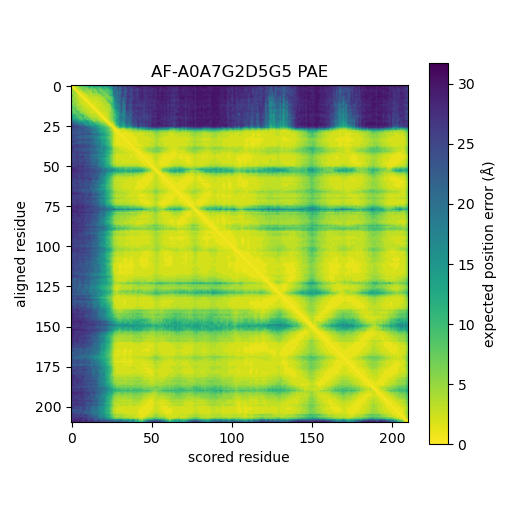 C C . ASP A 1 93 ? -2.412 -2.956 -19.100 1.00 96.44 93 ASP A C 1
ATOM 690 O O . ASP A 1 93 ? -2.623 -3.519 -18.031 1.00 96.44 93 ASP A O 1
ATOM 694 N N . LEU A 1 94 ? -1.275 -2.295 -19.344 1.00 95.19 94 LEU A N 1
ATOM 695 C CA . LEU A 1 94 ? -0.174 -2.210 -18.383 1.00 95.19 94 LEU A CA 1
ATOM 696 C C . LEU A 1 94 ? -0.578 -1.410 -17.137 1.00 95.19 94 LEU A C 1
ATOM 698 O O . LEU A 1 94 ? -0.367 -1.853 -16.012 1.00 95.19 94 LEU A O 1
ATOM 702 N N . ASN A 1 95 ? -1.164 -0.227 -17.328 1.00 96.44 95 ASN A N 1
ATOM 703 C CA . ASN A 1 95 ? -1.534 0.642 -16.212 1.00 96.44 95 ASN A CA 1
ATOM 704 C C . ASN A 1 95 ? -2.718 0.070 -15.422 1.00 96.44 95 ASN A C 1
ATOM 706 O O . ASN A 1 95 ? -2.793 0.226 -14.204 1.00 96.44 95 ASN A O 1
ATOM 710 N N . TRP A 1 96 ? -3.643 -0.602 -16.103 1.00 97.25 96 TRP A N 1
ATOM 711 C CA . TRP A 1 96 ? -4.764 -1.275 -15.465 1.00 97.25 96 TRP A CA 1
ATOM 712 C C . TRP A 1 96 ? -4.311 -2.499 -14.666 1.00 97.25 96 TRP A C 1
ATOM 714 O O . TRP A 1 96 ? -4.789 -2.701 -13.552 1.00 97.25 96 TRP A O 1
ATOM 724 N N . ASP A 1 97 ? -3.333 -3.261 -15.162 1.00 96.44 97 ASP A N 1
ATOM 725 C CA . ASP A 1 97 ? -2.717 -4.358 -14.408 1.00 96.44 97 ASP A CA 1
ATOM 726 C C . ASP A 1 97 ? -2.086 -3.869 -13.093 1.00 96.44 97 ASP A C 1
ATOM 728 O O . ASP A 1 97 ? -2.329 -4.450 -12.033 1.00 96.44 97 ASP A O 1
ATOM 732 N N . LEU A 1 98 ? -1.382 -2.730 -13.125 1.00 94.44 98 LEU A N 1
ATOM 733 C CA . LEU A 1 98 ? -0.863 -2.086 -11.913 1.00 94.44 98 LEU A CA 1
ATOM 734 C C . LEU A 1 98 ? -1.987 -1.713 -10.935 1.00 94.44 98 LEU A C 1
ATOM 736 O O . LEU A 1 98 ? -1.847 -1.948 -9.734 1.00 94.44 98 LEU A O 1
ATOM 740 N N . ALA A 1 99 ? -3.115 -1.190 -11.427 1.00 95.44 99 ALA A N 1
ATOM 741 C CA . ALA A 1 99 ? -4.276 -0.894 -10.584 1.00 95.44 99 ALA A CA 1
ATOM 742 C C . ALA A 1 99 ? -4.845 -2.149 -9.911 1.00 95.44 99 ALA A C 1
ATOM 744 O O . ALA A 1 99 ? -5.308 -2.075 -8.777 1.00 95.44 99 ALA A O 1
ATOM 745 N N . LEU A 1 100 ? -4.842 -3.290 -10.601 1.00 94.94 100 LEU A N 1
ATOM 746 C CA . LEU A 1 100 ? -5.479 -4.516 -10.126 1.00 94.94 100 LEU A CA 1
ATOM 747 C C . LEU A 1 100 ? -4.584 -5.363 -9.227 1.00 94.94 100 LEU A C 1
ATOM 749 O O . LEU A 1 100 ? -5.094 -5.987 -8.298 1.00 94.94 100 LEU A O 1
ATOM 753 N N . HIS A 1 101 ? -3.277 -5.388 -9.478 1.00 94.62 101 HIS A N 1
ATOM 754 C CA . HIS A 1 101 ? -2.398 -6.407 -8.899 1.00 94.62 101 HIS A CA 1
ATOM 755 C C . HIS A 1 101 ? -1.202 -5.844 -8.135 1.00 94.62 101 HIS A C 1
ATOM 757 O O . HIS A 1 101 ? -0.527 -6.595 -7.427 1.00 94.62 101 HIS A O 1
ATOM 763 N N . SER A 1 102 ? -0.929 -4.540 -8.235 1.00 93.56 102 SER A N 1
ATOM 764 C CA . SER A 1 102 ? 0.191 -3.957 -7.503 1.00 93.56 102 SER A CA 1
ATOM 765 C C . SER A 1 102 ? -0.044 -3.996 -5.995 1.00 93.56 102 SER A C 1
ATOM 767 O O . SER A 1 102 ? -1.148 -3.749 -5.505 1.00 93.56 102 SER A O 1
ATOM 769 N N . LYS A 1 103 ? 1.036 -4.283 -5.268 1.00 92.81 103 LYS A N 1
ATOM 770 C CA . LYS A 1 103 ? 1.102 -4.287 -3.804 1.00 92.81 103 LYS A CA 1
ATOM 771 C C . LYS A 1 103 ? 1.558 -2.938 -3.234 1.00 92.81 103 LYS A C 1
ATOM 773 O O . LYS A 1 103 ? 1.626 -2.803 -2.022 1.00 92.81 103 LYS A O 1
ATOM 778 N N . GLY A 1 104 ? 1.884 -1.954 -4.075 1.00 93.19 104 GLY A N 1
ATOM 779 C CA . GLY A 1 104 ? 2.316 -0.622 -3.645 1.00 93.19 104 GLY A CA 1
ATOM 780 C C . GLY A 1 104 ? 1.147 0.318 -3.338 1.00 93.19 104 GLY A C 1
ATOM 781 O O . GLY A 1 104 ? 0.154 0.349 -4.071 1.00 93.19 104 GLY A O 1
ATOM 782 N N . VAL A 1 105 ? 1.275 1.126 -2.279 1.00 95.75 105 VAL A N 1
ATOM 783 C CA . VAL A 1 105 ? 0.282 2.157 -1.906 1.00 95.75 105 VAL A CA 1
ATOM 784 C C . VAL A 1 105 ? 0.131 3.216 -2.999 1.00 95.75 105 VAL A C 1
ATOM 786 O O . VAL A 1 105 ? -0.955 3.767 -3.187 1.00 95.75 105 VAL A O 1
ATOM 789 N N . GLU A 1 106 ? 1.204 3.490 -3.736 1.00 94.25 106 GLU A N 1
ATOM 790 C CA . GLU A 1 106 ? 1.223 4.401 -4.874 1.00 94.25 106 GLU A CA 1
ATOM 791 C C . GLU A 1 106 ? 0.318 3.939 -6.017 1.00 94.25 106 GLU A C 1
ATOM 793 O O . GLU A 1 106 ? -0.262 4.778 -6.700 1.00 94.25 106 GLU A O 1
ATOM 798 N N . TRP A 1 107 ? 0.137 2.627 -6.184 1.00 96.06 107 TRP A N 1
ATOM 799 C CA . TRP A 1 107 ? -0.650 2.054 -7.274 1.00 96.06 107 TRP A CA 1
ATOM 800 C C . TRP A 1 107 ? -2.074 1.726 -6.853 1.00 96.06 107 TRP A C 1
ATOM 802 O O . TRP A 1 107 ? -3.012 2.095 -7.558 1.00 96.06 107 TRP A O 1
ATOM 812 N N . ASN A 1 108 ? -2.253 1.072 -5.703 1.00 96.94 108 ASN A N 1
ATOM 813 C CA . ASN A 1 108 ? -3.571 0.780 -5.155 1.00 96.94 108 ASN A CA 1
ATOM 814 C C . ASN A 1 108 ? -3.495 0.510 -3.645 1.00 96.94 108 ASN A C 1
ATOM 816 O O . ASN A 1 108 ? -3.076 -0.556 -3.189 1.00 96.94 108 ASN A O 1
ATOM 820 N N . VAL A 1 109 ? -3.976 1.471 -2.859 1.00 97.25 109 VAL A N 1
ATOM 821 C CA . VAL A 1 109 ? -3.989 1.390 -1.393 1.00 97.25 109 VAL A CA 1
ATOM 822 C C . VAL A 1 109 ? -4.829 0.230 -0.843 1.00 97.25 109 VAL A C 1
ATOM 824 O O . VAL A 1 109 ? -4.479 -0.344 0.187 1.00 97.25 109 VAL A O 1
ATOM 827 N N . MET A 1 110 ? -5.905 -0.155 -1.533 1.00 96.94 110 MET A N 1
ATOM 828 C CA . MET A 1 110 ? -6.763 -1.266 -1.116 1.00 96.94 110 MET A CA 1
ATOM 829 C C . MET A 1 110 ? -6.071 -2.611 -1.324 1.00 96.94 110 MET A C 1
ATOM 831 O O . MET A 1 110 ? -6.167 -3.488 -0.466 1.00 96.94 110 MET A O 1
ATOM 835 N N . ASN A 1 111 ? -5.314 -2.756 -2.415 1.00 97.19 111 ASN A N 1
ATOM 836 C CA . ASN A 1 111 ? -4.505 -3.949 -2.650 1.00 97.19 111 ASN A CA 1
ATOM 837 C C . ASN A 1 111 ? -3.381 -4.071 -1.627 1.00 97.19 111 ASN A C 1
ATOM 839 O O . ASN A 1 111 ? -3.196 -5.150 -1.071 1.00 97.19 111 ASN A O 1
ATOM 843 N N . PHE A 1 112 ? -2.679 -2.970 -1.334 1.00 97.62 112 PHE A N 1
ATOM 844 C CA . PHE A 1 112 ? -1.671 -2.944 -0.273 1.00 97.62 112 PHE A CA 1
ATOM 845 C C . PHE A 1 112 ? -2.272 -3.374 1.070 1.00 97.62 112 PHE A C 1
ATOM 847 O O . PHE A 1 112 ? -1.766 -4.305 1.694 1.00 97.62 112 PHE A O 1
ATOM 854 N N . ALA A 1 113 ? -3.379 -2.748 1.491 1.00 98.00 113 ALA A N 1
ATOM 855 C CA . ALA A 1 113 ? -4.043 -3.068 2.752 1.00 98.00 113 ALA A CA 1
ATOM 856 C C . ALA A 1 113 ? -4.508 -4.534 2.798 1.00 98.00 113 ALA A C 1
ATOM 858 O O . ALA A 1 113 ? -4.276 -5.227 3.789 1.00 98.00 113 ALA A O 1
ATOM 859 N N . SER A 1 114 ? -5.111 -5.036 1.714 1.00 97.56 114 SER A N 1
ATOM 860 C CA . SER A 1 114 ? -5.541 -6.434 1.629 1.00 97.56 114 SER A CA 1
ATOM 861 C C . SER A 1 114 ? -4.361 -7.400 1.688 1.00 97.56 114 SER A C 1
ATOM 863 O O . SER A 1 114 ? -4.441 -8.414 2.377 1.00 97.56 114 SER A O 1
ATOM 865 N N . TRP A 1 115 ? -3.265 -7.084 0.999 1.00 97.06 115 TRP A N 1
ATOM 866 C CA . TRP A 1 115 ? -2.055 -7.895 1.000 1.00 97.06 115 TRP A CA 1
ATOM 867 C C . TRP A 1 115 ? -1.449 -7.997 2.402 1.00 97.06 115 TRP A C 1
ATOM 869 O O . TRP A 1 115 ? -1.260 -9.112 2.891 1.00 97.06 115 TRP A O 1
ATOM 879 N N . VAL A 1 116 ? -1.218 -6.865 3.081 1.00 97.44 116 VAL A N 1
ATOM 880 C CA . VAL A 1 116 ? -0.632 -6.889 4.431 1.00 97.44 116 VAL A CA 1
ATOM 881 C C . VAL A 1 116 ? -1.542 -7.596 5.432 1.00 97.44 116 VAL A C 1
ATOM 883 O O . VAL A 1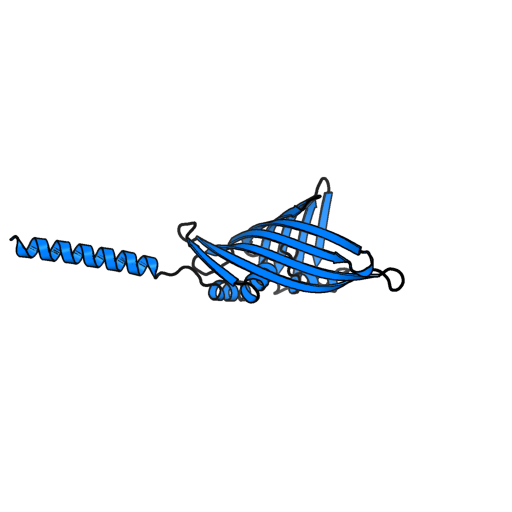 116 ? -1.036 -8.332 6.268 1.00 97.44 116 VAL A O 1
ATOM 886 N N . LEU A 1 117 ? -2.867 -7.442 5.335 1.00 97.00 117 LEU A N 1
ATOM 887 C CA . LEU A 1 117 ? -3.816 -8.124 6.224 1.00 97.00 117 LEU A CA 1
ATOM 888 C C . LEU A 1 117 ? -3.880 -9.639 5.984 1.00 97.00 117 LEU A C 1
ATOM 890 O O . LEU A 1 117 ? -4.024 -10.389 6.944 1.00 97.00 117 LEU A O 1
ATOM 894 N N . LYS A 1 118 ? -3.776 -10.092 4.728 1.00 96.62 118 LYS A N 1
ATOM 895 C CA . LYS A 1 118 ? -3.845 -11.521 4.373 1.00 96.62 118 LYS A CA 1
ATOM 896 C C . LYS A 1 118 ? -2.557 -12.278 4.673 1.00 96.62 118 LYS A C 1
ATOM 898 O O . LYS A 1 118 ? -2.612 -13.427 5.098 1.00 96.62 118 LYS A O 1
ATOM 903 N N . GLU A 1 119 ? -1.411 -11.667 4.390 1.00 96.56 119 GLU A N 1
ATOM 904 C CA . GLU A 1 119 ? -0.103 -12.326 4.501 1.00 96.56 119 GLU A CA 1
ATOM 905 C C . GLU A 1 119 ? 0.655 -11.939 5.784 1.00 96.56 119 GLU A C 1
ATOM 907 O O . GLU A 1 119 ? 1.608 -12.613 6.174 1.00 96.56 119 GLU A O 1
ATOM 912 N N . GLY A 1 120 ? 0.249 -10.859 6.454 1.00 96.38 120 GLY A N 1
ATOM 913 C CA . GLY A 1 120 ? 0.857 -10.384 7.692 1.00 96.38 120 GLY A CA 1
ATOM 914 C C . GLY A 1 120 ? 0.197 -10.937 8.954 1.00 96.38 120 GLY A C 1
ATOM 915 O O . GLY A 1 120 ? -0.811 -11.637 8.934 1.00 96.38 120 GLY A O 1
ATOM 916 N N . THR A 1 121 ? 0.784 -10.595 10.097 1.00 95.69 121 THR A N 1
ATOM 917 C CA . THR A 1 121 ? 0.238 -10.876 11.428 1.00 95.69 121 THR A CA 1
ATOM 918 C C . THR A 1 121 ? -0.348 -9.597 12.014 1.00 95.69 121 THR A C 1
ATOM 920 O O . THR A 1 121 ? 0.379 -8.624 12.222 1.00 95.69 121 THR A O 1
ATOM 923 N N . ALA A 1 122 ? -1.651 -9.591 12.300 1.00 92.94 122 ALA A N 1
ATOM 924 C CA . ALA A 1 122 ? -2.281 -8.523 13.070 1.00 92.94 122 ALA A CA 1
ATOM 925 C C . ALA A 1 122 ? -1.855 -8.642 14.544 1.00 92.94 122 ALA A C 1
ATOM 927 O O . ALA A 1 122 ? -2.221 -9.595 15.230 1.00 92.94 122 ALA A O 1
ATOM 928 N N . GLU A 1 123 ? -1.054 -7.693 15.025 1.00 89.88 123 GLU A N 1
ATOM 929 C CA . GLU A 1 123 ? -0.501 -7.716 16.387 1.00 89.88 123 GLU A CA 1
ATOM 930 C C . GLU A 1 123 ? -1.424 -7.043 17.417 1.00 89.88 123 GLU A C 1
ATOM 932 O O . GLU A 1 123 ? -1.262 -7.248 18.619 1.00 89.88 123 GLU A O 1
ATOM 937 N N . GLY A 1 124 ? -2.410 -6.262 16.971 1.00 83.94 124 GLY A N 1
ATOM 938 C CA . GLY A 1 124 ? -3.389 -5.640 17.857 1.00 83.94 124 GLY A CA 1
ATOM 939 C C . GLY A 1 124 ? -4.300 -4.640 17.154 1.00 83.94 124 GLY A C 1
ATOM 940 O O . GLY A 1 124 ? -4.030 -4.212 16.031 1.00 83.94 124 GLY A O 1
ATOM 941 N N . ILE A 1 125 ? -5.380 -4.280 17.849 1.00 89.81 125 ILE A N 1
ATOM 942 C CA . ILE A 1 125 ? -6.371 -3.289 17.423 1.00 89.81 125 ILE A CA 1
ATOM 943 C C . ILE A 1 125 ? -6.548 -2.300 18.571 1.00 89.81 125 ILE A C 1
ATOM 945 O O . ILE A 1 125 ? -6.902 -2.695 19.684 1.00 89.81 125 ILE A O 1
ATOM 949 N N . GLU A 1 126 ? -6.312 -1.021 18.303 1.00 92.00 126 GLU A N 1
ATOM 950 C CA . GLU A 1 126 ? -6.456 0.060 19.274 1.00 92.00 126 GLU A CA 1
ATOM 951 C C . GLU A 1 126 ? -7.574 1.010 18.849 1.00 92.00 126 GLU A C 1
ATOM 953 O O . GLU A 1 126 ? -7.709 1.355 17.679 1.00 92.00 126 GLU A O 1
ATOM 958 N N . LYS A 1 127 ? -8.396 1.458 19.800 1.00 91.69 127 LYS A N 1
ATOM 959 C CA . LYS A 1 127 ? -9.393 2.496 19.535 1.00 91.69 127 LYS A CA 1
ATOM 960 C C . LYS A 1 127 ? -8.726 3.869 19.621 1.00 91.69 127 LYS A C 1
ATOM 962 O O . LYS A 1 127 ? -8.356 4.297 20.709 1.00 91.69 127 LYS A O 1
ATOM 967 N N . VAL A 1 128 ? -8.628 4.566 18.491 1.00 92.31 128 VAL A N 1
ATOM 968 C CA . VAL A 1 128 ? -7.928 5.860 18.371 1.00 92.31 128 VAL A CA 1
ATOM 969 C C . VAL A 1 128 ? -8.877 7.061 18.295 1.00 92.31 128 VAL A C 1
ATOM 971 O O . VAL A 1 128 ? -8.466 8.200 18.501 1.00 92.31 128 VAL A O 1
ATOM 974 N N . GLY A 1 129 ? -10.169 6.822 18.059 1.00 88.50 129 GLY A N 1
ATOM 975 C CA . GLY A 1 129 ? -11.196 7.859 17.993 1.00 88.50 129 GLY A CA 1
ATOM 976 C C . GLY A 1 129 ? -12.556 7.387 18.500 1.00 88.50 129 GLY A C 1
ATOM 977 O O . GLY A 1 129 ? -12.702 6.302 19.064 1.00 88.50 129 GLY A O 1
ATOM 978 N N . ARG A 1 130 ? -13.597 8.210 18.309 1.00 86.44 130 ARG A N 1
ATOM 979 C CA . ARG A 1 130 ? -14.972 7.856 18.721 1.00 86.44 130 ARG A CA 1
ATOM 980 C C . ARG A 1 130 ? -15.471 6.597 18.001 1.00 86.44 130 ARG A C 1
ATOM 982 O O . ARG A 1 130 ? -16.093 5.747 18.642 1.00 86.44 130 ARG A O 1
ATOM 989 N N . ASP A 1 131 ? -15.161 6.508 16.714 1.00 89.44 131 ASP A N 1
ATOM 990 C CA . ASP A 1 131 ? -15.521 5.430 15.790 1.00 89.44 131 ASP A CA 1
ATOM 991 C C . ASP A 1 131 ? -14.361 5.167 14.812 1.00 89.44 131 ASP A C 1
ATOM 993 O O . ASP A 1 131 ? -14.552 5.021 13.613 1.00 89.44 131 ASP A O 1
ATOM 997 N N . GLU A 1 132 ? -13.129 5.236 15.326 1.00 94.06 132 GLU A N 1
ATOM 998 C CA . GLU A 1 132 ? -11.905 5.020 14.551 1.00 94.06 132 GLU A CA 1
ATOM 999 C C . GLU A 1 132 ? -10.987 4.091 15.341 1.00 94.06 132 GLU A C 1
ATOM 1001 O O . GLU A 1 132 ? -10.787 4.269 16.552 1.00 94.06 132 GLU A O 1
ATOM 1006 N N . TYR A 1 133 ? -10.456 3.097 14.644 1.00 95.75 133 TYR A N 1
ATOM 1007 C CA . TYR A 1 133 ? -9.601 2.051 15.172 1.00 95.75 133 TYR A CA 1
ATOM 1008 C C . TYR A 1 133 ? -8.335 1.975 14.327 1.00 95.75 133 TYR A C 1
ATOM 1010 O O . TYR A 1 133 ? -8.381 2.183 13.118 1.00 95.75 133 TYR A O 1
ATOM 1018 N N . GLU A 1 134 ? -7.208 1.678 14.956 1.00 97.00 134 GLU A N 1
ATOM 1019 C CA . GLU A 1 134 ? -5.944 1.429 14.278 1.00 97.00 134 GLU A CA 1
ATOM 1020 C C . GLU A 1 134 ? -5.555 -0.037 14.459 1.00 97.00 134 GLU A C 1
ATOM 1022 O O . GLU A 1 134 ? -5.492 -0.549 15.578 1.00 97.00 134 GLU A O 1
ATOM 1027 N N . ILE A 1 135 ? -5.321 -0.719 13.342 1.00 96.50 135 ILE A N 1
ATOM 1028 C CA . ILE A 1 135 ? -4.895 -2.114 13.298 1.00 96.50 135 ILE A CA 1
ATOM 1029 C C . ILE A 1 135 ? -3.419 -2.133 12.936 1.00 96.50 135 ILE A C 1
ATOM 1031 O O . ILE A 1 135 ? -3.033 -1.690 11.850 1.00 96.50 135 ILE A O 1
ATOM 1035 N N . ARG A 1 136 ? -2.594 -2.675 13.832 1.00 97.19 136 ARG A N 1
ATOM 1036 C CA . ARG A 1 136 ? -1.168 -2.855 13.568 1.00 97.19 136 ARG A CA 1
ATOM 1037 C C . ARG A 1 136 ? -0.923 -4.224 12.953 1.00 97.19 136 ARG A C 1
ATOM 1039 O O . ARG A 1 136 ? -1.222 -5.247 13.568 1.00 97.19 136 ARG A O 1
ATOM 1046 N N . VAL A 1 137 ? -0.324 -4.239 11.771 1.00 97.75 137 VAL A N 1
ATOM 1047 C CA . VAL A 1 137 ? -0.032 -5.448 11.003 1.00 97.75 137 VAL A CA 1
ATOM 1048 C C . VAL A 1 137 ? 1.451 -5.494 10.676 1.00 97.75 137 VAL A C 1
ATOM 1050 O O . VAL A 1 137 ? 2.028 -4.495 10.243 1.00 97.75 137 VAL A O 1
ATOM 1053 N N . VAL A 1 138 ? 2.068 -6.655 10.879 1.00 98.00 138 VAL A N 1
ATOM 1054 C CA . VAL A 1 138 ? 3.469 -6.880 10.525 1.00 98.00 138 VAL A CA 1
ATOM 1055 C C . VAL A 1 138 ? 3.583 -8.018 9.531 1.00 98.00 138 VAL A C 1
ATOM 1057 O O . VAL A 1 138 ? 3.181 -9.144 9.812 1.00 98.00 138 VAL A O 1
ATOM 1060 N N . LEU A 1 139 ? 4.166 -7.721 8.377 1.00 97.62 139 LEU A N 1
ATOM 1061 C CA . LEU A 1 139 ? 4.437 -8.676 7.315 1.00 97.62 139 LEU A CA 1
ATOM 1062 C C . LEU A 1 139 ? 5.949 -8.813 7.151 1.00 97.62 139 LEU A C 1
ATOM 1064 O O . LEU A 1 139 ? 6.669 -7.821 7.065 1.00 97.62 139 LEU A O 1
ATOM 1068 N N . ARG A 1 140 ? 6.436 -10.052 7.148 1.00 97.12 140 ARG A N 1
ATOM 1069 C CA . ARG A 1 140 ? 7.851 -10.381 6.962 1.00 97.12 140 ARG A CA 1
ATOM 1070 C C . ARG A 1 140 ? 7.957 -11.457 5.905 1.00 97.12 140 ARG A C 1
ATOM 1072 O O . ARG A 1 140 ? 7.249 -12.457 5.994 1.00 97.12 140 ARG A O 1
ATOM 1079 N N . GLY A 1 141 ? 8.862 -11.271 4.958 1.00 94.38 141 GLY A N 1
ATOM 1080 C CA . GLY A 1 141 ? 9.033 -12.201 3.856 1.00 94.38 141 GLY A CA 1
ATOM 1081 C C . GLY A 1 141 ? 10.463 -12.255 3.356 1.00 94.38 141 GLY A C 1
ATOM 1082 O O . GLY A 1 141 ? 11.329 -11.456 3.725 1.00 94.38 141 GLY A O 1
ATOM 1083 N N . THR A 1 142 ? 10.720 -13.264 2.536 1.00 95.56 142 THR A N 1
ATOM 1084 C CA . THR A 1 142 ? 11.969 -13.394 1.799 1.00 95.56 142 THR A CA 1
ATOM 1085 C C . THR A 1 142 ? 11.635 -13.824 0.387 1.00 95.56 142 THR A C 1
ATOM 1087 O O . THR A 1 142 ? 11.038 -14.881 0.192 1.00 95.56 142 THR A O 1
ATOM 1090 N N . ASP A 1 143 ? 12.032 -13.003 -0.573 1.00 92.44 143 ASP A N 1
ATOM 1091 C CA . ASP A 1 143 ? 11.862 -13.257 -1.993 1.00 92.44 143 ASP A CA 1
ATOM 1092 C C . ASP A 1 143 ? 13.218 -13.553 -2.630 1.00 92.44 143 ASP A C 1
ATOM 1094 O O . ASP A 1 143 ? 14.279 -13.157 -2.141 1.00 92.44 143 ASP A O 1
ATOM 1098 N N . SER A 1 144 ? 13.200 -14.289 -3.736 1.00 93.06 144 SER A N 1
ATOM 1099 C CA . SER A 1 144 ? 14.402 -14.563 -4.517 1.00 93.06 144 SER A CA 1
ATOM 1100 C C . SER A 1 144 ? 14.106 -14.414 -5.998 1.00 93.06 144 SER A C 1
ATOM 1102 O O . SER A 1 144 ? 13.205 -15.065 -6.526 1.00 93.06 144 SER A O 1
ATOM 1104 N N . TYR A 1 145 ? 14.865 -13.556 -6.671 1.00 93.00 145 TYR A N 1
ATOM 1105 C CA . TYR A 1 145 ? 14.697 -13.258 -8.093 1.00 93.00 145 TYR A CA 1
ATOM 1106 C C . TYR A 1 145 ? 16.042 -12.939 -8.752 1.00 93.00 145 TYR A C 1
ATOM 1108 O O . TYR A 1 145 ? 17.082 -12.913 -8.098 1.00 93.00 145 TYR A O 1
ATOM 1116 N N . ALA A 1 146 ? 16.043 -12.744 -10.069 1.00 91.88 146 ALA A N 1
ATOM 1117 C CA . ALA A 1 146 ? 17.224 -12.334 -10.822 1.00 91.88 146 ALA A CA 1
ATOM 1118 C C . ALA A 1 146 ? 16.980 -10.970 -11.476 1.00 91.88 146 ALA A C 1
ATOM 1120 O O . ALA A 1 146 ? 15.896 -10.721 -12.003 1.00 91.88 146 ALA A O 1
ATOM 1121 N N . VAL A 1 147 ? 17.991 -10.103 -11.455 1.00 92.12 147 VAL A N 1
ATOM 1122 C CA . VAL A 1 147 ? 17.985 -8.791 -12.119 1.00 92.12 147 VAL A CA 1
ATOM 1123 C C . VAL A 1 147 ? 19.164 -8.668 -13.074 1.00 92.12 147 VAL A C 1
ATOM 1125 O O . VAL A 1 147 ? 20.162 -9.364 -12.916 1.00 92.12 147 VAL A O 1
ATOM 1128 N N . GLY A 1 148 ? 19.074 -7.743 -14.029 1.00 89.25 148 GLY A N 1
ATOM 1129 C CA . GLY A 1 148 ? 20.122 -7.481 -15.018 1.00 89.25 148 GLY A CA 1
ATOM 1130 C C . GLY A 1 148 ? 19.966 -8.293 -16.306 1.00 89.25 148 GLY A C 1
ATOM 1131 O O . GLY A 1 148 ? 18.954 -8.961 -16.523 1.00 89.25 148 GLY A O 1
ATOM 1132 N N . THR A 1 149 ? 20.946 -8.173 -17.203 1.00 87.00 149 THR A N 1
ATOM 1133 C CA . THR A 1 149 ? 20.942 -8.903 -18.483 1.00 87.00 149 THR A CA 1
ATOM 1134 C C . THR A 1 149 ? 21.525 -10.304 -18.318 1.00 87.00 149 THR A C 1
ATOM 1136 O O . THR A 1 149 ? 22.082 -10.638 -17.276 1.00 87.00 149 THR A O 1
ATOM 1139 N N . LEU A 1 150 ? 21.439 -11.129 -19.366 1.00 79.25 150 LEU A N 1
ATOM 1140 C CA . LEU A 1 150 ? 22.066 -12.454 -19.377 1.00 79.25 150 LEU A CA 1
ATOM 1141 C C . LEU A 1 150 ? 23.590 -12.385 -19.173 1.00 79.25 150 LEU A C 1
ATOM 1143 O O . LEU A 1 150 ? 24.147 -13.263 -18.522 1.00 79.25 150 LEU A O 1
ATOM 1147 N N . GLU A 1 151 ? 24.265 -11.361 -19.708 1.00 85.19 151 GLU A N 1
ATOM 1148 C CA . GLU A 1 151 ? 25.718 -11.198 -19.562 1.00 85.19 151 GLU A CA 1
ATOM 1149 C C . GLU A 1 151 ? 26.135 -10.513 -18.254 1.00 85.19 151 GLU A C 1
ATOM 1151 O O . GLU A 1 151 ? 27.284 -10.648 -17.837 1.00 85.19 151 GLU A O 1
ATOM 1156 N N . ASN A 1 152 ? 25.231 -9.760 -17.620 1.00 86.56 152 ASN A N 1
ATOM 1157 C CA . ASN A 1 152 ? 25.510 -9.015 -16.395 1.00 86.56 152 ASN A CA 1
ATOM 1158 C C . ASN A 1 152 ? 24.278 -8.973 -15.486 1.00 86.56 152 ASN A C 1
ATOM 1160 O O . ASN A 1 152 ? 23.663 -7.922 -15.272 1.00 86.56 152 ASN A O 1
ATOM 1164 N N . GLY A 1 153 ? 23.906 -10.149 -14.993 1.00 89.62 153 GLY A N 1
ATOM 1165 C CA . GLY A 1 153 ? 22.812 -10.328 -14.055 1.00 89.62 153 GLY A CA 1
ATOM 1166 C C . GLY A 1 153 ? 23.308 -10.699 -12.665 1.00 89.62 153 GLY A C 1
ATOM 1167 O O . GLY A 1 153 ? 24.420 -11.199 -12.502 1.00 89.62 153 GLY A O 1
ATOM 1168 N N . SER A 1 154 ? 22.464 -10.472 -11.666 1.00 92.81 154 SER A N 1
ATOM 1169 C CA . SER A 1 154 ? 22.665 -10.992 -10.320 1.00 92.81 154 SER A CA 1
ATOM 1170 C C . SER A 1 154 ? 21.387 -11.611 -9.800 1.00 92.81 154 SER A C 1
ATOM 1172 O O . SER A 1 154 ? 20.292 -11.072 -9.968 1.00 92.81 154 SER A O 1
ATOM 1174 N N . ARG A 1 155 ? 21.541 -12.734 -9.109 1.00 94.31 155 ARG A N 1
ATOM 1175 C CA . ARG A 1 155 ? 20.522 -13.245 -8.197 1.00 94.31 155 ARG A CA 1
ATOM 1176 C C . ARG A 1 155 ? 20.444 -12.326 -6.985 1.00 94.31 155 ARG A C 1
ATOM 1178 O O . ARG A 1 155 ? 21.472 -11.827 -6.519 1.00 94.31 155 ARG A O 1
ATOM 1185 N N . VAL A 1 156 ? 19.226 -12.103 -6.520 1.00 95.81 156 VAL A N 1
ATOM 1186 C CA . VAL A 1 156 ? 18.894 -11.236 -5.397 1.00 95.81 156 VAL A CA 1
ATOM 1187 C C . VAL A 1 156 ? 18.101 -12.063 -4.401 1.00 95.81 156 VAL A C 1
ATOM 1189 O O . VAL A 1 156 ? 17.061 -12.615 -4.758 1.00 95.81 156 VAL A O 1
ATOM 1192 N N . GLU A 1 157 ? 18.600 -12.157 -3.171 1.00 97.00 157 GLU A N 1
ATOM 1193 C CA . GLU A 1 157 ? 17.790 -12.535 -2.011 1.00 97.00 157 GLU A CA 1
ATOM 1194 C C . GLU A 1 157 ? 17.325 -11.239 -1.354 1.00 97.00 157 GLU A C 1
ATOM 1196 O O . GLU A 1 157 ? 18.144 -10.422 -0.936 1.00 97.00 157 GLU A O 1
ATOM 1201 N N . GLU A 1 158 ? 16.017 -11.035 -1.285 1.00 95.88 158 GLU A N 1
ATOM 1202 C CA . GLU A 1 158 ? 15.428 -9.858 -0.668 1.00 95.88 158 GLU A CA 1
ATOM 1203 C C . GLU A 1 158 ? 14.680 -10.255 0.594 1.00 95.88 158 GLU A C 1
ATOM 1205 O O . GLU A 1 158 ? 13.709 -11.003 0.533 1.00 95.88 158 GLU A O 1
ATOM 1210 N N . ARG A 1 159 ? 15.081 -9.703 1.736 1.00 97.00 159 ARG A N 1
ATOM 1211 C CA . ARG A 1 159 ? 14.315 -9.789 2.980 1.00 97.00 159 ARG A CA 1
ATOM 1212 C C . ARG A 1 159 ? 13.538 -8.506 3.158 1.00 97.00 159 ARG A C 1
ATOM 1214 O O . ARG A 1 159 ? 14.130 -7.428 3.156 1.00 97.00 159 ARG A O 1
ATOM 1221 N N . HIS A 1 160 ? 12.232 -8.613 3.346 1.00 95.19 160 HIS A N 1
ATOM 1222 C CA . HIS A 1 160 ? 11.397 -7.445 3.567 1.00 95.19 160 HIS A CA 1
ATOM 1223 C C . HIS A 1 160 ? 10.635 -7.532 4.888 1.00 95.19 160 HIS A C 1
ATOM 1225 O O . HIS A 1 160 ? 10.185 -8.599 5.308 1.00 95.19 160 HIS A O 1
ATOM 1231 N N . GLU A 1 161 ? 10.482 -6.381 5.533 1.00 97.81 161 GLU A N 1
ATOM 1232 C CA . GLU A 1 161 ? 9.609 -6.178 6.683 1.00 97.81 161 GLU A CA 1
ATOM 1233 C C . GLU A 1 161 ? 8.715 -4.971 6.407 1.00 97.81 161 GLU A C 1
ATOM 1235 O O . GLU A 1 161 ? 9.195 -3.880 6.091 1.00 97.81 161 GLU A O 1
ATOM 1240 N N . ILE A 1 162 ? 7.409 -5.176 6.543 1.00 98.06 162 ILE A N 1
ATOM 1241 C CA . ILE A 1 162 ? 6.401 -4.128 6.483 1.00 98.06 162 ILE A CA 1
ATOM 1242 C C . ILE A 1 162 ? 5.722 -4.051 7.836 1.00 98.06 162 ILE A C 1
ATOM 1244 O O . ILE A 1 162 ? 5.175 -5.037 8.326 1.00 98.06 162 ILE A O 1
ATOM 1248 N N . ILE A 1 163 ? 5.732 -2.861 8.420 1.00 98.25 163 ILE A N 1
ATOM 1249 C CA . ILE A 1 163 ? 4.951 -2.532 9.607 1.00 98.25 163 ILE A CA 1
ATOM 1250 C C . ILE A 1 163 ? 3.910 -1.517 9.162 1.00 98.25 163 ILE A C 1
ATOM 1252 O O . ILE A 1 163 ? 4.261 -0.380 8.851 1.00 98.25 163 ILE A O 1
ATOM 1256 N N . ALA A 1 164 ? 2.649 -1.934 9.113 1.00 98.38 164 ALA A N 1
ATOM 1257 C CA . ALA A 1 164 ? 1.525 -1.106 8.703 1.00 98.38 164 ALA A CA 1
ATOM 1258 C C . ALA A 1 164 ? 0.591 -0.834 9.885 1.00 98.38 164 ALA A C 1
ATOM 1260 O O . ALA A 1 164 ? 0.307 -1.714 10.695 1.00 98.38 164 ALA A O 1
ATOM 1261 N N . PHE A 1 165 ? 0.092 0.391 9.948 1.00 98.12 165 PHE A N 1
ATOM 1262 C CA . PHE A 1 165 ? -0.894 0.864 10.906 1.00 98.12 165 PHE A CA 1
ATOM 1263 C C . PHE A 1 165 ? -2.095 1.361 10.105 1.00 98.12 165 PHE A C 1
ATOM 1265 O O . PHE A 1 165 ? -2.064 2.443 9.513 1.00 98.12 165 PHE A O 1
ATOM 1272 N N . LEU A 1 166 ? -3.121 0.519 10.005 1.00 98.31 166 LEU A N 1
ATOM 1273 C CA . LEU A 1 166 ? -4.303 0.762 9.184 1.00 98.31 166 LEU A CA 1
ATOM 1274 C C . LEU A 1 166 ? -5.392 1.400 10.043 1.00 98.31 166 LEU A C 1
ATOM 1276 O O . LEU A 1 166 ? -5.856 0.788 11.001 1.00 98.31 166 LEU A O 1
ATOM 1280 N N . ARG A 1 167 ? -5.816 2.614 9.690 1.00 97.69 167 ARG A N 1
ATOM 1281 C CA . ARG A 1 167 ? -6.916 3.320 10.354 1.00 97.69 167 ARG A CA 1
ATOM 1282 C C . ARG A 1 167 ? -8.229 3.001 9.662 1.00 97.69 167 ARG A C 1
ATOM 1284 O O . ARG A 1 167 ? -8.358 3.204 8.451 1.00 97.69 167 ARG A O 1
ATOM 1291 N N . VAL A 1 168 ? -9.199 2.532 10.432 1.00 97.50 168 VAL A N 1
ATOM 1292 C CA . VAL A 1 168 ? -10.498 2.044 9.961 1.00 97.50 168 VAL A CA 1
ATOM 1293 C C . VAL A 1 168 ? -11.632 2.591 10.826 1.00 97.50 168 VAL A C 1
ATOM 1295 O O . VAL A 1 168 ? -11.406 2.964 11.977 1.00 97.50 168 VAL A O 1
ATOM 1298 N N . ASP A 1 169 ? -12.847 2.661 10.285 1.00 95.69 169 ASP A N 1
ATOM 1299 C CA . ASP A 1 169 ? -14.043 2.976 11.079 1.00 95.69 169 ASP A CA 1
ATOM 1300 C C . ASP A 1 169 ? -14.649 1.733 11.754 1.00 95.69 169 ASP A C 1
ATOM 1302 O O . ASP A 1 169 ? -14.132 0.626 11.611 1.00 95.69 169 ASP A O 1
ATOM 1306 N N . GLY A 1 170 ? -15.737 1.899 12.514 1.00 92.38 170 GLY A N 1
ATOM 1307 C CA . GLY A 1 170 ? -16.415 0.792 13.196 1.00 92.38 170 GLY A CA 1
ATOM 1308 C C . GLY A 1 170 ? -16.975 -0.303 12.277 1.00 92.38 170 GLY A C 1
ATOM 1309 O O . GLY A 1 170 ? -17.283 -1.386 12.765 1.00 92.38 170 GLY A O 1
ATOM 1310 N N . GLU A 1 171 ? -17.082 -0.054 10.968 1.00 93.44 171 GLU A N 1
ATOM 1311 C CA . GLU A 1 171 ? -17.506 -1.030 9.952 1.00 93.44 171 GLU A CA 1
ATOM 1312 C C . GLU A 1 171 ? -16.312 -1.672 9.222 1.00 93.44 171 GLU A C 1
ATOM 1314 O O . GLU A 1 171 ? -16.501 -2.414 8.261 1.00 93.44 171 GLU A O 1
ATOM 1319 N N . GLY A 1 172 ? -15.077 -1.366 9.633 1.00 94.44 172 GLY A N 1
ATOM 1320 C CA . GLY A 1 172 ? -13.862 -1.863 8.991 1.00 94.44 172 GLY A CA 1
ATOM 1321 C C . GLY A 1 172 ? -13.479 -1.116 7.711 1.00 94.44 172 GLY A C 1
ATOM 1322 O O . GLY A 1 172 ? -12.507 -1.490 7.053 1.00 94.44 172 GLY A O 1
ATOM 1323 N N . LYS A 1 173 ? -14.174 -0.033 7.334 1.00 96.62 173 LYS A N 1
ATOM 1324 C CA . LYS A 1 173 ? -13.800 0.721 6.131 1.00 96.62 173 LYS A CA 1
ATOM 1325 C C . LYS A 1 173 ? -12.505 1.471 6.373 1.00 96.62 173 LYS A C 1
ATOM 1327 O O . LYS A 1 173 ? -12.366 2.222 7.339 1.00 96.62 173 LYS A O 1
ATOM 1332 N N . LEU A 1 174 ? -11.577 1.317 5.436 1.00 97.00 174 LEU A N 1
ATOM 1333 C CA . LEU A 1 174 ? -10.294 1.997 5.473 1.00 97.00 174 LEU A CA 1
ATOM 1334 C C . LEU A 1 174 ? -10.485 3.521 5.404 1.00 97.00 174 LEU A C 1
ATOM 1336 O O . LEU A 1 174 ? -11.191 4.043 4.541 1.00 97.00 174 LEU A O 1
ATOM 1340 N N . LYS A 1 175 ? -9.847 4.239 6.328 1.00 97.31 175 LYS A N 1
ATOM 1341 C CA . LYS A 1 175 ? -9.823 5.710 6.403 1.00 97.31 175 LYS A CA 1
ATOM 1342 C C . LYS A 1 175 ? -8.454 6.260 6.035 1.00 97.31 175 LYS A C 1
ATOM 1344 O O . LYS A 1 175 ? -8.351 7.341 5.464 1.00 97.31 175 LYS A O 1
ATOM 1349 N N . GLY A 1 176 ? -7.405 5.511 6.339 1.00 97.75 176 GLY A N 1
ATOM 1350 C CA . GLY A 1 176 ? -6.033 5.893 6.062 1.00 97.75 176 GLY A CA 1
ATOM 1351 C C . GLY A 1 176 ? -5.063 4.967 6.772 1.00 97.75 176 GLY A C 1
ATOM 1352 O O . GLY A 1 176 ? -5.438 3.897 7.243 1.00 97.75 176 GLY A O 1
ATOM 1353 N N . GLY A 1 177 ? -3.819 5.395 6.892 1.00 97.94 177 GLY A N 1
ATOM 1354 C CA . GLY A 1 177 ? -2.820 4.635 7.620 1.00 97.94 177 GLY A CA 1
ATOM 1355 C C . GLY A 1 177 ? -1.424 5.181 7.422 1.00 97.94 177 GLY A C 1
ATOM 1356 O O . GLY A 1 177 ? -1.210 6.145 6.684 1.00 97.94 177 GLY A O 1
ATOM 1357 N N . HIS A 1 178 ? -0.476 4.558 8.098 1.00 98.25 178 HIS A N 1
ATOM 1358 C CA . HIS A 1 178 ? 0.941 4.801 7.897 1.00 98.25 178 HIS A CA 1
ATOM 1359 C C . HIS A 1 178 ? 1.701 3.485 7.932 1.00 98.25 178 HIS A C 1
ATOM 1361 O O . HIS A 1 178 ? 1.225 2.492 8.482 1.00 98.25 178 HIS A O 1
ATOM 1367 N N . PHE A 1 179 ? 2.861 3.452 7.293 1.00 98.38 179 PHE A N 1
ATOM 1368 C CA . PHE A 1 179 ? 3.655 2.242 7.214 1.00 98.38 179 PHE A CA 1
ATOM 1369 C C . PHE A 1 179 ? 5.141 2.542 7.058 1.00 98.38 179 PHE A C 1
ATOM 1371 O O . PHE A 1 179 ? 5.542 3.601 6.570 1.00 98.38 179 PHE A O 1
ATOM 1378 N N . THR A 1 180 ? 5.941 1.551 7.428 1.00 98.12 180 THR A N 1
ATOM 1379 C CA . THR A 1 180 ? 7.351 1.455 7.066 1.00 98.12 180 THR A CA 1
ATOM 1380 C C . THR A 1 180 ? 7.549 0.155 6.310 1.00 98.12 180 THR A C 1
ATOM 1382 O O . THR A 1 180 ? 7.114 -0.895 6.779 1.00 98.12 180 THR A O 1
ATOM 1385 N N . TRP A 1 181 ? 8.215 0.221 5.163 1.00 96.56 181 TRP A N 1
ATOM 1386 C CA . TRP A 1 181 ? 8.638 -0.928 4.378 1.00 96.56 181 TRP A CA 1
ATOM 1387 C C . TRP A 1 181 ? 10.157 -0.913 4.252 1.00 96.56 181 TRP A C 1
ATOM 1389 O O . TRP A 1 181 ? 10.732 -0.090 3.541 1.00 96.56 181 TRP A O 1
ATOM 1399 N N . ARG A 1 182 ? 10.808 -1.833 4.957 1.00 96.44 182 ARG A N 1
ATOM 1400 C CA . ARG A 1 182 ? 12.249 -2.061 4.888 1.00 96.44 182 ARG A CA 1
ATOM 1401 C C . ARG A 1 182 ? 12.536 -3.251 3.981 1.00 96.44 182 ARG A C 1
ATOM 1403 O O . ARG A 1 182 ? 11.893 -4.289 4.113 1.00 96.44 182 ARG A O 1
ATOM 1410 N N . ARG A 1 183 ? 13.507 -3.099 3.085 1.00 95.12 183 ARG A N 1
ATOM 1411 C CA . ARG A 1 183 ? 13.973 -4.118 2.139 1.00 95.12 183 ARG A CA 1
ATOM 1412 C C . ARG A 1 183 ? 15.487 -4.228 2.256 1.00 95.12 183 ARG A C 1
ATOM 1414 O O . ARG A 1 183 ? 16.191 -3.228 2.126 1.00 95.12 183 ARG A O 1
ATOM 1421 N N . GLU A 1 184 ? 15.980 -5.427 2.508 1.00 96.56 184 GLU A N 1
ATOM 1422 C CA . GLU A 1 184 ? 17.402 -5.762 2.537 1.00 96.56 184 GLU A CA 1
ATOM 1423 C C . GLU A 1 184 ? 17.678 -6.707 1.373 1.00 96.56 184 GLU A C 1
ATOM 1425 O O . GLU A 1 184 ? 17.175 -7.828 1.352 1.00 96.56 184 GLU A O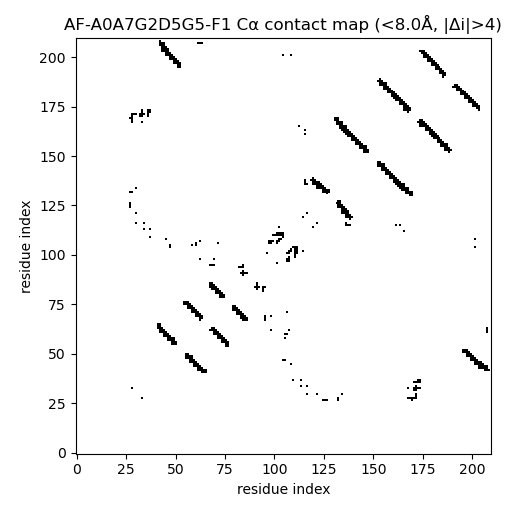 1
ATOM 1430 N N . MET A 1 185 ? 18.431 -6.237 0.384 1.00 95.69 185 MET A N 1
ATOM 1431 C CA . MET A 1 185 ? 18.709 -6.956 -0.856 1.00 95.69 185 MET A CA 1
ATOM 1432 C C . MET A 1 185 ? 20.171 -7.385 -0.880 1.00 95.69 185 MET A C 1
ATOM 1434 O O . MET A 1 185 ? 21.070 -6.543 -0.862 1.00 95.69 185 MET A O 1
ATOM 1438 N N . HIS A 1 186 ? 20.394 -8.693 -0.959 1.00 96.56 186 HIS A N 1
ATOM 1439 C CA . HIS A 1 186 ? 21.708 -9.291 -1.140 1.00 96.56 186 HIS A CA 1
ATOM 1440 C C . HIS A 1 186 ? 21.880 -9.736 -2.595 1.00 96.56 186 HIS A C 1
ATOM 1442 O O . HIS A 1 186 ? 21.244 -10.690 -3.049 1.00 96.56 186 HIS A O 1
ATOM 1448 N N . TYR A 1 187 ? 22.762 -9.059 -3.325 1.00 95.38 187 TYR A N 1
ATOM 1449 C CA . TYR A 1 187 ? 23.105 -9.367 -4.710 1.00 95.38 187 TYR A CA 1
ATOM 1450 C C . TYR A 1 187 ? 24.287 -10.336 -4.734 1.00 95.38 187 TYR A C 1
ATOM 1452 O O . TYR A 1 187 ? 25.437 -9.936 -4.528 1.00 95.38 187 TYR A O 1
ATOM 1460 N N . THR A 1 188 ? 24.011 -11.612 -5.003 1.00 92.38 188 THR A N 1
ATOM 1461 C CA . THR A 1 188 ? 25.016 -12.682 -4.928 1.00 92.38 188 THR A CA 1
ATOM 1462 C C . THR A 1 188 ? 26.156 -12.481 -5.922 1.00 92.38 188 THR A C 1
ATOM 1464 O O . THR A 1 188 ? 27.327 -12.542 -5.553 1.00 92.38 188 THR A O 1
ATOM 1467 N N . ASP A 1 189 ? 25.830 -12.234 -7.190 1.00 93.06 189 ASP A N 1
ATOM 1468 C CA . ASP A 1 189 ? 26.820 -12.228 -8.269 1.00 93.06 189 ASP A CA 1
ATOM 1469 C C . ASP A 1 189 ? 27.594 -10.897 -8.324 1.00 93.06 189 ASP A C 1
ATOM 1471 O O . ASP A 1 189 ? 28.721 -10.845 -8.813 1.00 93.06 189 ASP A O 1
ATOM 1475 N N . TRP A 1 190 ? 27.033 -9.830 -7.745 1.00 93.62 190 TRP A N 1
ATOM 1476 C CA . TRP A 1 190 ? 27.704 -8.533 -7.594 1.00 93.62 190 TRP A CA 1
ATOM 1477 C C . TRP A 1 190 ? 28.390 -8.341 -6.236 1.00 93.62 190 TRP A C 1
ATOM 1479 O O . TRP A 1 190 ? 29.086 -7.344 -6.056 1.00 93.62 190 TRP A O 1
ATOM 1489 N N . SER A 1 191 ? 28.213 -9.273 -5.288 1.00 91.56 191 SER A N 1
ATOM 1490 C CA . SER A 1 191 ? 28.726 -9.167 -3.911 1.00 91.56 191 SER A CA 1
ATOM 1491 C C . SER A 1 191 ? 28.383 -7.822 -3.260 1.00 91.56 191 SER A C 1
ATOM 1493 O O . SER A 1 191 ? 29.247 -7.131 -2.715 1.00 91.56 191 SER A O 1
ATOM 1495 N N . ARG A 1 192 ? 27.113 -7.428 -3.371 1.00 93.06 192 ARG A N 1
ATOM 1496 C CA . ARG A 1 192 ? 26.613 -6.127 -2.926 1.00 93.06 192 ARG A CA 1
ATOM 1497 C C . ARG A 1 192 ? 25.414 -6.317 -2.015 1.00 93.06 192 ARG A C 1
ATOM 1499 O O . ARG A 1 192 ? 24.522 -7.090 -2.338 1.00 93.06 192 ARG A O 1
ATOM 1506 N N . ASP A 1 193 ? 25.374 -5.538 -0.945 1.00 94.00 193 ASP A N 1
ATOM 1507 C CA . ASP A 1 193 ? 24.206 -5.413 -0.085 1.00 94.00 193 ASP A CA 1
ATOM 1508 C C . ASP A 1 193 ? 23.612 -4.016 -0.231 1.00 94.00 193 ASP A C 1
ATOM 1510 O O . ASP A 1 193 ? 24.329 -3.010 -0.244 1.00 94.00 193 ASP A O 1
ATOM 1514 N N . GLU A 1 194 ? 22.293 -3.954 -0.339 1.00 93.75 194 GLU A N 1
ATOM 1515 C CA . GLU A 1 194 ? 21.538 -2.710 -0.313 1.00 93.75 194 GLU A CA 1
ATOM 1516 C C . GLU A 1 194 ? 20.448 -2.785 0.747 1.00 93.75 194 GLU A C 1
ATOM 1518 O O . GLU A 1 194 ? 19.771 -3.800 0.904 1.00 93.75 194 GLU A O 1
ATOM 1523 N N . VAL A 1 195 ? 20.250 -1.673 1.449 1.00 94.00 195 VAL A N 1
ATOM 1524 C CA . VAL A 1 195 ? 19.131 -1.505 2.371 1.00 94.00 195 VAL A CA 1
ATOM 1525 C C . VAL A 1 195 ? 18.331 -0.302 1.916 1.00 94.00 195 VAL A C 1
ATOM 1527 O O . VAL A 1 195 ? 18.861 0.805 1.793 1.00 94.00 195 VAL A O 1
ATOM 1530 N N . MET A 1 196 ? 17.049 -0.529 1.676 1.00 93.56 196 MET A N 1
ATOM 1531 C CA . MET A 1 196 ? 16.082 0.504 1.352 1.00 93.56 196 MET A CA 1
ATOM 1532 C C . MET A 1 196 ? 15.004 0.540 2.423 1.00 93.56 196 MET A C 1
ATOM 1534 O O . MET A 1 196 ? 14.564 -0.494 2.921 1.00 93.56 196 MET A O 1
ATOM 1538 N N . GLU A 1 197 ? 14.566 1.743 2.766 1.00 95.50 197 GLU A N 1
ATOM 1539 C CA . GLU A 1 197 ? 13.427 1.955 3.645 1.00 95.50 197 GLU A CA 1
ATOM 1540 C C . GLU A 1 197 ? 12.510 2.984 2.994 1.00 95.50 197 GLU A C 1
ATOM 1542 O O . GLU A 1 197 ? 12.953 4.068 2.614 1.00 95.50 197 GLU A O 1
ATOM 1547 N N . ILE A 1 198 ? 11.241 2.620 2.854 1.00 95.38 198 ILE A N 1
ATOM 1548 C CA . ILE A 1 198 ? 10.171 3.504 2.412 1.00 95.38 198 ILE A CA 1
ATOM 1549 C C . ILE A 1 198 ? 9.277 3.738 3.618 1.00 95.38 198 ILE A C 1
ATOM 1551 O O . ILE A 1 198 ? 8.790 2.795 4.243 1.00 95.38 198 ILE A O 1
ATOM 1555 N N . ARG A 1 199 ? 9.046 5.002 3.948 1.00 97.56 199 ARG A N 1
ATOM 1556 C CA . ARG A 1 199 ? 8.040 5.413 4.924 1.00 97.56 199 ARG A CA 1
ATOM 1557 C C . ARG A 1 199 ? 6.893 6.044 4.177 1.00 97.56 199 ARG A C 1
ATOM 1559 O O . ARG A 1 199 ? 7.115 6.872 3.296 1.00 97.56 199 ARG A O 1
ATOM 1566 N N . GLY A 1 200 ? 5.677 5.673 4.539 1.00 97.50 200 GLY A N 1
ATOM 1567 C CA . GLY A 1 200 ? 4.507 6.177 3.854 1.00 97.50 200 GLY A CA 1
ATOM 1568 C C . GLY A 1 200 ? 3.342 6.457 4.777 1.00 97.50 200 GLY A C 1
ATOM 1569 O O . GLY A 1 200 ? 3.222 5.905 5.870 1.00 97.50 200 GLY A O 1
ATOM 1570 N N . SER A 1 201 ? 2.459 7.323 4.305 1.00 98.25 201 SER A N 1
ATOM 1571 C CA . SER A 1 201 ? 1.131 7.521 4.871 1.00 98.25 201 SER A CA 1
ATOM 1572 C C . SER A 1 201 ? 0.112 7.641 3.755 1.00 98.25 201 SER A C 1
ATOM 1574 O O . SER A 1 201 ? 0.457 8.017 2.636 1.00 98.25 201 SER A O 1
ATOM 1576 N N . PHE A 1 202 ? -1.137 7.306 4.047 1.00 98.50 202 PHE A N 1
ATOM 1577 C CA . PHE A 1 202 ? -2.227 7.451 3.098 1.00 98.50 202 PHE A CA 1
ATOM 1578 C C . PHE A 1 202 ? -3.535 7.832 3.787 1.00 98.50 202 PHE A C 1
ATOM 1580 O O . PHE A 1 202 ? -3.741 7.594 4.981 1.00 98.50 202 PHE A O 1
ATOM 1587 N N . GLU A 1 203 ? -4.433 8.415 3.004 1.00 98.44 203 GLU A N 1
ATOM 1588 C CA . GLU A 1 203 ? -5.760 8.856 3.411 1.00 98.44 203 GLU A CA 1
ATOM 1589 C C . GLU A 1 203 ? -6.769 8.540 2.307 1.00 98.44 203 GLU A C 1
ATOM 1591 O O . GLU A 1 203 ? -6.540 8.831 1.130 1.00 98.44 203 GLU A O 1
ATOM 1596 N N . MET A 1 204 ? -7.900 7.959 2.697 1.00 97.94 204 MET A N 1
ATOM 1597 C CA . MET A 1 204 ? -9.016 7.692 1.801 1.00 97.94 204 MET A CA 1
ATOM 1598 C C . MET A 1 204 ? -9.856 8.954 1.624 1.00 97.94 204 MET A C 1
ATOM 1600 O O . MET A 1 204 ? -10.335 9.535 2.594 1.00 97.94 204 MET A O 1
ATOM 1604 N N . LEU A 1 205 ? -10.088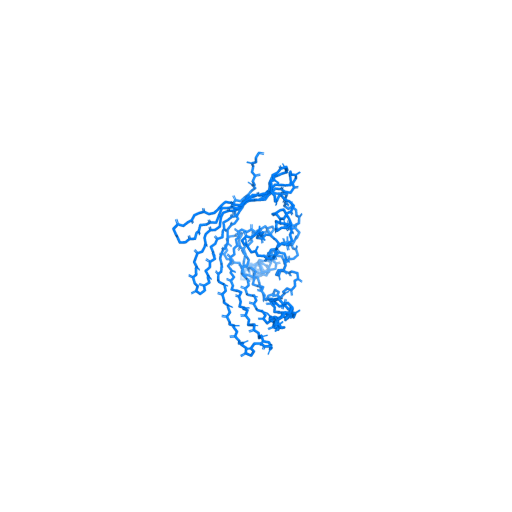 9.348 0.373 1.00 97.19 205 LEU A N 1
ATOM 1605 C CA . LEU A 1 205 ? -10.830 10.565 0.026 1.00 97.19 205 LEU A CA 1
ATOM 1606 C C . LEU A 1 205 ? -12.314 10.295 -0.269 1.00 97.19 205 LEU A C 1
ATOM 1608 O O . LEU A 1 205 ? -13.096 11.228 -0.432 1.00 97.19 205 LEU A O 1
ATOM 1612 N N . GLY A 1 206 ? -12.705 9.019 -0.306 1.00 94.62 206 GLY A N 1
ATOM 1613 C CA . GLY A 1 206 ? -14.067 8.575 -0.588 1.00 94.62 206 GLY A CA 1
ATOM 1614 C C . GLY A 1 206 ? -14.238 8.037 -2.012 1.00 94.62 206 GLY A C 1
ATOM 1615 O O . GLY A 1 206 ? -13.247 7.826 -2.713 1.00 94.62 206 GLY A O 1
ATOM 1616 N N . PRO A 1 207 ? -15.484 7.764 -2.434 1.00 94.38 207 PRO A N 1
ATOM 1617 C CA . PRO A 1 207 ? -15.771 7.199 -3.747 1.00 94.38 207 PRO A CA 1
ATOM 1618 C C . PRO A 1 207 ? -15.412 8.177 -4.867 1.00 94.38 207 PRO A C 1
ATOM 1620 O O . PRO A 1 207 ? -15.664 9.381 -4.765 1.00 94.38 207 PRO A O 1
ATOM 1623 N N . TRP A 1 208 ? -14.876 7.654 -5.970 1.00 92.69 208 TRP A N 1
ATOM 1624 C CA . TRP A 1 208 ? -14.690 8.449 -7.177 1.00 92.69 208 TRP A CA 1
ATOM 1625 C C . TRP A 1 208 ? -16.015 8.515 -7.943 1.00 92.69 208 TRP A C 1
ATOM 1627 O O . TRP A 1 208 ? -16.405 7.570 -8.636 1.00 92.69 208 TRP A O 1
ATOM 1637 N N . ASN A 1 209 ? -16.722 9.631 -7.762 1.00 76.69 209 ASN A N 1
ATOM 1638 C CA . ASN A 1 209 ? -17.936 9.958 -8.502 1.00 76.69 209 ASN A CA 1
ATOM 1639 C C . ASN A 1 209 ? -17.537 10.565 -9.853 1.00 76.69 209 ASN A C 1
ATOM 1641 O O . ASN A 1 209 ? -17.172 11.739 -9.908 1.00 76.69 209 ASN A O 1
ATOM 1645 N N . ASN A 1 210 ? -17.603 9.763 -10.913 1.00 54.41 210 ASN A N 1
ATOM 1646 C CA . ASN A 1 210 ? -17.684 10.257 -12.288 1.00 54.41 210 ASN A CA 1
ATOM 1647 C C . ASN A 1 210 ? -19.122 10.124 -12.777 1.00 54.41 210 ASN A C 1
ATOM 1649 O O . ASN A 1 210 ? -19.671 9.007 -12.635 1.00 54.41 210 ASN A O 1
#